Protein AF-A0AA36GSJ5-F1 (afdb_monomer_lite)

Secondary structure (DSSP, 8-state):
--------------------------GGG---EEEEEESSTTSGGGGHHHHHHHHHHHHHHT-EEEEEEGGG-TTT--PPPPSS-PPPGGGGTT-B-TTT-----S--GGGB----SSSPPSS-S-TT-B--SBSS---TTT-BTTB----B-GGGB--HHHHHHHHHHHHHHHHHHHHHHHHHHHHHHHHHT-

Sequence (194 aa):
MENLVRVVEDNQDVGYGGYPGQLLKSHSEQRIAIVVVIMGHKGIGKYQKAMLSISCYAKVQGYDFRVLNTSHYTDRCQQKNGTAWARDNWITNSLWSLKRDFMIHGWKENQLRTYHSIPVPIASKSTAAWYNPLGGSINMSLCTPGNTSWLYDRNLLIAKNDIDRRLQYIAKDAEKRKAAVLRTLQSLRNASDK

pLDDT: mean 81.86, std 21.86, range [24.77, 98.19]

Organism: Cylicocyclus nassatus (NCBI:txid53992)

Structure (mmCIF, N/CA/C/O backbone):
data_AF-A0AA36GSJ5-F1
#
_entry.id   AF-A0AA36GSJ5-F1
#
loop_
_atom_site.group_PDB
_atom_site.id
_atom_site.type_symbol
_atom_site.label_atom_id
_atom_site.label_alt_id
_atom_site.label_comp_id
_atom_site.label_asym_id
_atom_site.label_entity_id
_atom_site.label_seq_id
_atom_site.pdbx_PDB_ins_code
_atom_site.Cartn_x
_atom_site.Cartn_y
_atom_site.Cartn_z
_atom_site.occupancy
_atom_site.B_iso_or_equiv
_atom_site.auth_seq_id
_atom_site.auth_comp_id
_atom_site.auth_asym_id
_atom_site.auth_atom_id
_atom_site.pdbx_PDB_model_num
ATOM 1 N N . MET A 1 1 ? -11.009 -2.805 27.820 1.00 26.48 1 MET A N 1
ATOM 2 C CA . MET A 1 1 ? -10.212 -4.029 28.016 1.00 26.48 1 MET A CA 1
ATOM 3 C C . MET A 1 1 ? -9.550 -4.371 26.701 1.00 26.48 1 MET A C 1
ATOM 5 O O . MET A 1 1 ? -10.179 -4.238 25.660 1.00 26.48 1 MET A O 1
ATOM 9 N N . GLU A 1 2 ? -8.250 -4.604 26.799 1.00 30.83 2 GLU A N 1
ATOM 10 C CA . GLU A 1 2 ? -7.214 -4.518 25.771 1.00 30.83 2 GLU A CA 1
ATOM 11 C C . GLU A 1 2 ? -7.258 -5.643 24.731 1.00 30.83 2 GLU A C 1
ATOM 13 O O . GLU A 1 2 ? -7.888 -6.672 24.957 1.00 30.83 2 GLU A O 1
ATOM 18 N N . ASN A 1 3 ? -6.591 -5.400 23.592 1.00 25.84 3 ASN A N 1
ATOM 19 C CA . ASN A 1 3 ? -5.633 -6.286 22.898 1.00 25.84 3 ASN A CA 1
ATOM 20 C C . ASN A 1 3 ? -5.394 -5.701 21.490 1.00 25.84 3 ASN A C 1
ATOM 22 O O . ASN A 1 3 ? -6.210 -5.852 20.587 1.00 25.84 3 ASN A O 1
ATOM 26 N N . LEU A 1 4 ? -4.459 -4.760 21.326 1.00 27.19 4 LEU A N 1
ATOM 27 C CA . LEU A 1 4 ? -3.048 -4.997 20.973 1.00 27.19 4 LEU A CA 1
ATOM 28 C C . LEU A 1 4 ? -2.843 -6.034 19.847 1.00 27.19 4 LEU A C 1
ATOM 30 O O . LEU A 1 4 ? -2.906 -7.238 20.052 1.00 27.19 4 LEU A O 1
ATOM 34 N N . VAL A 1 5 ? -2.594 -5.489 18.651 1.00 28.27 5 VAL A N 1
ATOM 35 C CA . VAL A 1 5 ? -1.659 -5.925 17.597 1.00 28.27 5 VAL A CA 1
ATOM 36 C C . VAL A 1 5 ? -1.260 -7.411 17.597 1.00 28.27 5 VAL A C 1
ATOM 38 O O . VAL A 1 5 ? -0.395 -7.827 18.360 1.00 28.27 5 VAL A O 1
ATOM 41 N N . ARG A 1 6 ? -1.750 -8.164 16.603 1.00 24.77 6 ARG A N 1
ATOM 42 C CA . ARG A 1 6 ? -1.037 -9.330 16.056 1.00 24.77 6 ARG A CA 1
ATOM 43 C C . ARG A 1 6 ? -0.489 -8.962 14.679 1.00 24.77 6 ARG A C 1
ATOM 45 O O . ARG A 1 6 ? -1.224 -8.923 13.697 1.00 24.77 6 ARG A O 1
ATOM 52 N N . VAL A 1 7 ? 0.803 -8.650 14.628 1.00 26.70 7 VAL A N 1
ATOM 53 C CA . VAL A 1 7 ? 1.598 -8.802 13.406 1.00 26.70 7 VAL A CA 1
ATOM 54 C C . VAL A 1 7 ? 2.008 -10.269 13.394 1.00 26.70 7 VAL A C 1
ATOM 56 O O . VAL A 1 7 ? 2.653 -10.722 14.333 1.00 26.70 7 VAL A O 1
ATOM 59 N N . VAL A 1 8 ? 1.578 -11.020 12.383 1.00 27.16 8 VAL A N 1
ATOM 60 C CA . VAL A 1 8 ? 2.149 -12.341 12.113 1.00 27.16 8 VAL A CA 1
ATOM 61 C C . VAL A 1 8 ? 3.484 -12.072 11.424 1.00 27.16 8 VAL A C 1
ATOM 63 O O . VAL A 1 8 ? 3.517 -11.688 10.257 1.00 27.16 8 VAL A O 1
ATOM 66 N N . GLU A 1 9 ? 4.570 -12.124 12.191 1.00 27.34 9 GLU A N 1
ATOM 67 C CA . GLU A 1 9 ? 5.922 -12.229 11.651 1.00 27.34 9 GLU A CA 1
ATOM 68 C C . GLU A 1 9 ? 6.238 -13.716 11.519 1.00 27.34 9 GLU A C 1
ATOM 70 O O . GLU A 1 9 ? 6.497 -14.381 12.517 1.00 27.34 9 GLU A O 1
ATOM 75 N N . ASP A 1 10 ? 6.214 -14.236 10.295 1.00 31.00 10 ASP A N 1
ATOM 76 C CA . ASP A 1 10 ? 6.870 -15.504 10.000 1.00 31.00 10 ASP A CA 1
ATOM 77 C C . ASP A 1 10 ? 8.347 -15.213 9.728 1.00 31.00 10 ASP A C 1
ATOM 79 O O . ASP A 1 10 ? 8.687 -14.580 8.725 1.00 31.00 10 ASP A O 1
ATOM 83 N N . ASN A 1 11 ? 9.223 -15.633 10.645 1.00 30.31 11 ASN A N 1
ATOM 84 C CA . ASN A 1 11 ? 10.460 -16.330 10.290 1.00 30.31 11 ASN A CA 1
ATOM 85 C C . ASN A 1 11 ? 11.141 -16.981 11.511 1.00 30.31 11 ASN A C 1
ATOM 87 O O . ASN A 1 11 ? 11.663 -16.293 12.384 1.00 30.31 11 ASN A O 1
ATOM 91 N N . GLN A 1 12 ? 11.202 -18.315 11.417 1.00 31.16 12 GLN A N 1
ATOM 92 C CA . GLN A 1 12 ? 12.175 -19.281 11.952 1.00 31.16 12 GLN A CA 1
ATOM 93 C C . GLN A 1 12 ? 12.066 -19.796 13.402 1.00 31.16 12 GLN A C 1
ATOM 95 O O . GLN A 1 12 ? 12.395 -19.120 14.369 1.00 31.16 12 GLN A O 1
ATOM 100 N N . ASP A 1 13 ? 11.661 -21.075 13.465 1.00 32.53 13 ASP A N 1
ATOM 101 C CA . ASP A 1 13 ? 12.167 -22.184 14.291 1.00 32.53 13 ASP A CA 1
ATOM 102 C C . ASP A 1 13 ? 12.804 -21.867 15.652 1.00 32.53 13 ASP A C 1
ATOM 104 O O . ASP A 1 13 ? 13.988 -21.555 15.716 1.00 32.53 13 ASP A O 1
ATOM 108 N N . VAL A 1 14 ? 12.053 -22.131 16.734 1.00 32.34 14 VAL A N 1
ATOM 109 C CA . VAL A 1 14 ? 12.447 -23.050 17.830 1.00 32.34 14 VAL A CA 1
ATOM 110 C C . VAL A 1 14 ? 11.264 -23.361 18.775 1.00 32.34 14 VAL A C 1
ATOM 112 O O . VAL A 1 14 ? 10.757 -22.487 19.466 1.00 32.34 14 VAL A O 1
ATOM 115 N N . GLY A 1 15 ? 10.856 -24.637 18.808 1.00 26.92 15 GLY A N 1
ATOM 116 C CA . GLY A 1 15 ? 10.615 -25.461 20.010 1.00 26.92 15 GLY A CA 1
ATOM 117 C C . GLY A 1 15 ? 9.633 -25.056 21.134 1.00 26.92 15 GLY A C 1
ATOM 118 O O . GLY A 1 15 ? 9.966 -24.250 21.989 1.00 26.92 15 GLY A O 1
ATOM 119 N N . TYR A 1 16 ? 8.559 -25.860 21.239 1.00 28.64 16 TYR A N 1
ATOM 120 C CA . TYR A 1 16 ? 7.824 -26.326 22.443 1.00 28.64 16 TYR A CA 1
ATOM 121 C C . TYR A 1 16 ? 6.938 -25.370 23.278 1.00 28.64 16 TYR A C 1
ATOM 123 O O . TYR A 1 16 ? 7.422 -24.472 23.956 1.00 28.64 16 TYR A O 1
ATOM 131 N N . GLY A 1 17 ? 5.632 -25.705 23.377 1.00 26.34 17 GLY A N 1
ATOM 132 C CA . GLY A 1 17 ? 4.769 -25.262 24.492 1.00 26.34 17 GLY A CA 1
ATOM 133 C C . GLY A 1 17 ? 3.247 -25.151 24.259 1.00 26.34 17 GLY A C 1
ATOM 134 O O . GLY A 1 17 ? 2.710 -24.059 24.350 1.00 26.34 17 GLY A O 1
ATOM 135 N N . GLY A 1 18 ? 2.570 -26.271 23.976 1.00 25.59 18 GLY A N 1
ATOM 136 C CA . GLY A 1 18 ? 1.153 -26.609 24.257 1.00 25.59 18 GLY A CA 1
ATOM 137 C C . GLY A 1 18 ? 0.015 -25.561 24.291 1.00 25.59 18 GLY A C 1
ATOM 138 O O . GLY A 1 18 ? -0.151 -24.855 25.278 1.00 25.59 18 GLY A O 1
ATOM 139 N N . TYR A 1 19 ? -0.916 -25.672 23.329 1.00 30.48 19 TYR A N 1
ATOM 140 C CA . TYR A 1 19 ? -2.375 -25.594 23.556 1.00 30.48 19 TYR A CA 1
ATOM 141 C C . TYR A 1 19 ? -3.082 -26.669 22.698 1.00 30.48 19 TYR A C 1
ATOM 143 O O . TYR A 1 19 ? -2.675 -26.885 21.554 1.00 30.48 19 TYR A O 1
ATOM 151 N N . PRO A 1 20 ? -4.109 -27.370 23.214 1.00 36.66 20 PRO A N 1
ATOM 152 C CA . PRO A 1 20 ? -4.699 -28.524 22.542 1.00 36.66 20 PRO A CA 1
ATOM 153 C C . PRO A 1 20 ? -5.730 -28.121 21.474 1.00 36.66 20 PRO A C 1
ATOM 155 O O . PRO A 1 20 ? -6.649 -27.349 21.736 1.00 36.66 20 PRO A O 1
ATOM 158 N N . GLY A 1 21 ? -5.633 -28.738 20.292 1.00 35.97 21 GLY A N 1
ATOM 159 C CA . GLY A 1 21 ? -6.827 -29.134 19.537 1.00 35.97 21 GLY A CA 1
ATOM 160 C C . GLY A 1 21 ? -7.375 -28.212 18.444 1.00 35.97 21 GLY A C 1
ATOM 161 O O . GLY A 1 21 ? -8.546 -28.355 18.106 1.00 35.97 21 GLY A O 1
ATOM 162 N N . GLN A 1 22 ? -6.579 -27.339 17.820 1.00 34.84 22 GLN A N 1
ATOM 163 C CA . GLN A 1 22 ? -6.891 -26.907 16.451 1.00 34.84 22 GLN A CA 1
ATOM 164 C C . GLN A 1 22 ? -5.869 -27.516 15.504 1.00 34.84 22 GLN A C 1
ATOM 166 O O . GLN A 1 22 ? -4.732 -27.062 15.411 1.00 34.84 22 GLN A O 1
ATOM 171 N N . LEU A 1 23 ? -6.295 -28.579 14.822 1.00 38.75 23 LEU A N 1
ATOM 172 C CA . LEU A 1 23 ? -5.626 -29.093 13.639 1.00 38.75 23 LEU A CA 1
ATOM 173 C C . LEU A 1 23 ? -5.531 -27.912 12.658 1.00 38.75 23 LEU A C 1
ATOM 175 O O . LEU A 1 23 ? -6.527 -27.540 12.032 1.00 38.75 23 LEU A O 1
ATOM 179 N N . LEU A 1 24 ? -4.371 -27.252 12.593 1.00 43.72 24 LEU A N 1
ATOM 180 C CA . LEU A 1 24 ? -4.083 -26.301 11.529 1.00 43.72 24 LEU A CA 1
ATOM 181 C C . LEU A 1 24 ? -4.216 -27.106 10.244 1.00 43.72 24 LEU A C 1
ATOM 183 O O . LEU A 1 24 ? -3.408 -27.998 9.986 1.00 43.72 24 LEU A O 1
ATOM 187 N N . LYS A 1 25 ? -5.294 -26.861 9.489 1.00 37.75 25 LYS A N 1
ATOM 188 C CA . LYS A 1 25 ? -5.431 -27.427 8.150 1.00 37.75 25 LYS A CA 1
ATOM 189 C C . LYS A 1 25 ? -4.124 -27.140 7.433 1.00 37.75 25 LYS A C 1
ATOM 191 O O . LYS A 1 25 ? -3.692 -25.987 7.413 1.00 37.75 25 LYS A O 1
ATOM 196 N N . SER A 1 26 ? -3.504 -28.190 6.901 1.00 46.09 26 SER A N 1
ATOM 197 C CA . SER A 1 26 ? -2.347 -28.056 6.028 1.00 46.09 26 SER A CA 1
ATOM 198 C C . SER A 1 26 ? -2.602 -26.900 5.061 1.00 46.09 26 SER A C 1
ATOM 200 O O . SER A 1 26 ? -3.657 -26.849 4.418 1.00 46.09 26 SER A O 1
ATOM 202 N N . HIS A 1 27 ? -1.650 -25.969 4.964 1.00 53.25 27 HIS A N 1
ATOM 203 C CA . HIS A 1 27 ? -1.712 -24.830 4.043 1.00 53.25 27 HIS A CA 1
ATOM 204 C C . HIS A 1 27 ? -2.000 -25.265 2.590 1.00 53.25 27 HIS A C 1
ATOM 206 O O . HIS A 1 27 ? -2.458 -24.455 1.790 1.00 53.25 27 HIS A O 1
ATOM 212 N N . SER A 1 28 ? -1.795 -26.548 2.261 1.00 54.94 28 SER A N 1
ATOM 213 C CA . SER A 1 28 ? -2.066 -27.143 0.951 1.00 54.94 28 SER A CA 1
ATOM 214 C C . SER A 1 28 ? -3.548 -27.238 0.555 1.00 54.94 28 SER A C 1
ATOM 216 O O . SER A 1 28 ? -3.820 -27.511 -0.609 1.00 54.94 28 SER A O 1
ATOM 218 N N . GLU A 1 29 ? -4.512 -27.037 1.463 1.00 64.12 29 GLU A N 1
ATOM 219 C CA . GLU A 1 29 ? -5.950 -27.191 1.147 1.00 64.12 29 GLU A CA 1
ATOM 220 C C . GLU A 1 29 ? -6.750 -25.879 1.109 1.00 64.12 29 GLU A C 1
ATOM 222 O O . GLU A 1 29 ? -7.908 -25.860 0.680 1.00 64.12 29 GLU A O 1
ATOM 227 N N . GLN A 1 30 ? -6.178 -24.764 1.565 1.00 76.81 30 GLN A N 1
ATOM 228 C CA . GLN A 1 30 ? -6.901 -23.494 1.611 1.00 76.81 30 GLN A CA 1
ATOM 229 C C . GLN A 1 30 ? -6.788 -22.757 0.275 1.00 76.81 30 GLN A C 1
ATOM 231 O O . GLN A 1 30 ? -5.756 -22.181 -0.056 1.00 76.81 30 GLN A O 1
ATOM 236 N N . ARG A 1 31 ? -7.888 -22.724 -0.486 1.00 88.94 31 ARG A N 1
ATOM 237 C CA . ARG A 1 31 ? -8.007 -21.837 -1.650 1.00 88.94 31 ARG A CA 1
ATOM 238 C C . ARG A 1 31 ? -8.187 -20.398 -1.184 1.00 88.94 31 ARG A C 1
ATOM 240 O O . ARG A 1 31 ? -9.201 -20.062 -0.571 1.00 88.94 31 ARG A O 1
ATOM 247 N N . ILE A 1 32 ? -7.206 -19.559 -1.491 1.00 91.94 32 ILE A N 1
ATOM 248 C CA . ILE A 1 32 ? -7.211 -18.134 -1.165 1.00 91.94 32 ILE A CA 1
ATOM 249 C C . ILE A 1 32 ? -7.643 -17.345 -2.402 1.00 91.94 32 ILE A C 1
ATOM 251 O O . ILE A 1 32 ? -7.192 -17.613 -3.517 1.00 91.94 32 ILE A O 1
ATOM 255 N N . ALA A 1 33 ? -8.514 -16.358 -2.193 1.00 93.75 33 ALA A N 1
ATOM 256 C CA . ALA A 1 33 ? -8.934 -15.421 -3.222 1.00 93.75 33 ALA A CA 1
ATOM 257 C C . ALA A 1 33 ? -8.681 -13.978 -2.773 1.00 93.75 33 ALA A C 1
ATOM 259 O O . ALA A 1 33 ? -8.991 -13.612 -1.639 1.00 93.75 33 ALA A O 1
ATOM 260 N N . ILE A 1 34 ? -8.184 -13.142 -3.683 1.00 93.62 34 ILE A N 1
ATOM 261 C CA . ILE A 1 34 ? -8.188 -11.688 -3.538 1.00 93.62 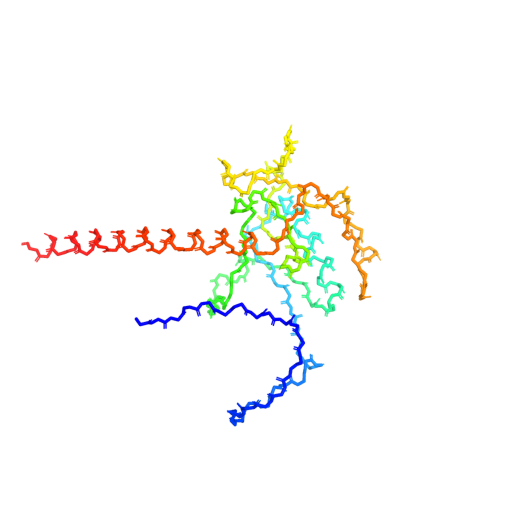34 ILE A CA 1
ATOM 262 C C . ILE A 1 34 ? -9.428 -11.145 -4.249 1.00 93.62 34 ILE A C 1
ATOM 264 O O . ILE A 1 34 ? -9.612 -11.338 -5.453 1.00 93.62 34 ILE A O 1
ATOM 268 N N . VAL A 1 35 ? -10.275 -10.440 -3.502 1.00 90.88 35 VAL A N 1
ATOM 269 C CA . VAL A 1 35 ? -11.494 -9.818 -4.025 1.00 90.88 35 VAL A CA 1
ATOM 270 C C . VAL A 1 35 ? -11.353 -8.302 -3.954 1.00 90.88 35 VAL A C 1
ATOM 272 O O . VAL A 1 35 ? -11.227 -7.739 -2.870 1.00 90.88 35 VAL A O 1
ATOM 275 N N . VAL A 1 36 ? -11.397 -7.633 -5.106 1.00 89.75 36 VAL A N 1
ATOM 276 C CA . VAL A 1 36 ? -11.468 -6.168 -5.191 1.00 89.75 36 VAL A CA 1
ATOM 277 C C . VAL A 1 36 ? -12.903 -5.760 -5.472 1.00 89.75 36 VAL A C 1
ATOM 279 O O . VAL A 1 36 ? -13.501 -6.153 -6.472 1.00 89.75 36 VAL A O 1
ATOM 282 N N . VAL A 1 37 ? -13.454 -4.949 -4.579 1.00 86.00 37 VAL A N 1
ATOM 283 C CA . VAL A 1 37 ? -14.836 -4.487 -4.647 1.00 86.00 37 VAL A CA 1
ATOM 284 C C . VAL A 1 37 ? -14.860 -3.057 -5.185 1.00 86.00 37 VAL A C 1
ATOM 286 O O . VAL A 1 37 ? -14.222 -2.165 -4.628 1.00 86.00 37 VAL A O 1
ATOM 289 N N . ILE A 1 38 ? -15.583 -2.836 -6.280 1.00 84.00 38 ILE A N 1
ATOM 290 C CA . ILE A 1 38 ? -15.726 -1.536 -6.945 1.00 84.00 38 ILE A CA 1
ATOM 291 C C . ILE A 1 38 ? -17.184 -1.089 -6.936 1.00 84.00 38 ILE A C 1
ATOM 293 O O . ILE A 1 38 ? -18.090 -1.913 -6.961 1.00 84.00 38 ILE A O 1
ATOM 297 N N . MET A 1 39 ? -17.416 0.219 -6.944 1.00 76.50 39 MET A N 1
ATOM 298 C CA . MET A 1 39 ? -18.755 0.787 -7.075 1.00 76.50 39 MET A CA 1
ATOM 299 C C . MET A 1 39 ? -18.921 1.384 -8.477 1.00 76.50 39 MET A C 1
ATOM 301 O O . MET A 1 39 ? -18.331 2.419 -8.793 1.00 76.50 39 MET A O 1
ATOM 305 N N . GLY A 1 40 ? -19.709 0.718 -9.324 1.00 71.06 40 GLY A N 1
ATOM 306 C CA . GLY A 1 40 ? -20.002 1.146 -10.695 1.00 71.06 40 GLY A CA 1
ATOM 307 C C . GLY A 1 40 ? -18.837 1.014 -11.692 1.00 71.06 40 GLY A C 1
ATOM 308 O O . GLY A 1 40 ? -17.704 0.679 -11.351 1.00 71.06 40 GLY A O 1
ATOM 309 N N . HIS A 1 41 ? -19.114 1.312 -12.967 1.00 60.75 41 HIS A N 1
ATOM 310 C CA . HIS A 1 41 ? -18.171 1.098 -14.079 1.00 60.75 41 HIS A CA 1
ATOM 311 C C . HIS A 1 41 ? -17.026 2.125 -14.175 1.00 60.75 41 HIS A C 1
ATOM 313 O O . HIS A 1 41 ? -16.003 1.852 -14.798 1.00 60.75 41 HIS A O 1
ATOM 319 N N . LYS A 1 42 ? -17.150 3.309 -13.558 1.00 62.12 42 LYS A N 1
ATOM 320 C CA . LYS A 1 42 ? -16.222 4.444 -13.770 1.00 62.12 42 LYS A CA 1
ATOM 321 C C . LYS A 1 42 ? -14.948 4.409 -12.899 1.00 62.12 42 LYS A C 1
ATOM 323 O O . LYS A 1 42 ? -14.183 5.375 -12.890 1.00 62.12 42 LYS A O 1
ATOM 328 N N . GLY A 1 43 ? -14.736 3.338 -12.130 1.00 65.62 43 GLY A N 1
ATOM 329 C CA . GLY A 1 43 ? -13.693 3.269 -11.099 1.00 65.62 43 GLY A CA 1
ATOM 330 C C . GLY A 1 43 ? -12.362 2.661 -11.544 1.00 65.62 43 GLY A C 1
ATOM 331 O O . GLY A 1 43 ? -11.318 3.205 -11.199 1.00 65.62 43 GLY A O 1
ATOM 332 N N . ILE A 1 44 ? -12.381 1.567 -12.316 1.00 75.81 44 ILE A N 1
ATOM 333 C CA . ILE A 1 44 ? -11.203 0.690 -12.499 1.00 75.81 44 ILE A CA 1
ATOM 334 C C . ILE A 1 44 ? -10.012 1.414 -13.136 1.00 75.81 44 ILE A C 1
ATOM 336 O O . ILE A 1 44 ? -8.887 1.257 -12.666 1.00 75.81 44 ILE A O 1
ATOM 340 N N . GLY A 1 45 ? -10.246 2.242 -14.161 1.00 82.25 45 GLY A N 1
ATOM 341 C CA . GLY A 1 45 ? -9.167 2.935 -14.879 1.00 82.25 45 GLY A CA 1
ATOM 342 C C . GLY A 1 45 ? -8.317 3.845 -13.986 1.00 82.25 45 GLY A C 1
ATOM 343 O O . GLY A 1 45 ? -7.154 4.090 -14.280 1.00 82.25 45 GLY A O 1
ATOM 344 N N . LYS A 1 46 ? -8.861 4.294 -12.848 1.00 87.94 46 LYS A N 1
ATOM 345 C CA . LYS A 1 46 ? -8.129 5.122 -11.882 1.00 87.94 46 LYS A CA 1
ATOM 346 C C . LYS A 1 46 ? -7.137 4.327 -11.041 1.00 87.94 46 LYS A C 1
ATOM 348 O O . LYS A 1 46 ? -6.352 4.956 -10.355 1.00 87.94 46 LYS A O 1
ATOM 353 N N . TYR A 1 47 ? -7.174 2.998 -11.058 1.00 90.94 47 TYR A N 1
ATOM 354 C CA . TYR A 1 47 ? -6.377 2.136 -10.182 1.00 90.94 47 TYR A CA 1
ATOM 355 C C . TYR A 1 47 ? -5.462 1.200 -10.974 1.00 90.94 47 TYR A C 1
ATOM 357 O O . TYR A 1 47 ? -5.117 0.131 -10.483 1.00 90.94 47 TYR A O 1
ATOM 365 N N . GLN A 1 48 ? -5.098 1.554 -12.208 1.00 91.81 48 GLN A N 1
ATOM 366 C CA . GLN A 1 48 ? -4.428 0.645 -13.138 1.00 91.81 48 GLN A CA 1
ATOM 367 C C . GLN A 1 48 ? -3.185 -0.029 -12.532 1.00 91.81 48 GLN A C 1
ATOM 369 O O . GLN A 1 48 ? -3.086 -1.256 -12.564 1.00 91.81 48 GLN A O 1
ATOM 374 N N . LYS A 1 49 ? -2.268 0.734 -11.925 1.00 93.19 49 LYS A N 1
ATOM 375 C CA . LYS A 1 49 ? -1.055 0.195 -11.286 1.00 93.19 49 LYS A CA 1
ATOM 376 C C . LYS A 1 49 ? -1.368 -0.679 -10.076 1.00 93.19 49 LYS A C 1
ATOM 378 O O . LYS A 1 49 ? -0.753 -1.730 -9.926 1.00 93.19 49 LYS A O 1
ATOM 383 N N . ALA A 1 50 ? -2.346 -0.299 -9.254 1.00 93.06 50 ALA A N 1
ATOM 384 C CA . ALA A 1 50 ? -2.787 -1.118 -8.125 1.00 93.06 50 ALA A CA 1
ATOM 385 C C . ALA A 1 50 ? -3.416 -2.441 -8.601 1.00 93.06 50 ALA A C 1
ATOM 387 O O . ALA A 1 50 ? -3.071 -3.509 -8.109 1.00 93.06 50 ALA A O 1
ATOM 388 N N . MET A 1 51 ? -4.274 -2.397 -9.623 1.00 93.44 51 MET A N 1
ATOM 389 C CA . MET A 1 51 ? -4.920 -3.583 -10.190 1.00 93.44 51 MET A CA 1
ATOM 390 C C . MET A 1 51 ? -3.910 -4.535 -10.827 1.00 93.44 51 MET A C 1
ATOM 392 O O . MET A 1 51 ? -3.977 -5.740 -10.586 1.00 93.44 51 MET A O 1
ATOM 396 N N . LEU A 1 52 ? -2.943 -4.012 -11.586 1.00 93.75 52 LEU A N 1
ATOM 397 C CA . LEU A 1 52 ? -1.824 -4.805 -12.098 1.00 93.75 52 LEU A CA 1
ATOM 398 C C . LEU A 1 52 ? -0.989 -5.383 -10.955 1.00 93.75 52 LEU A C 1
ATOM 400 O O . LEU A 1 52 ? -0.568 -6.536 -11.032 1.00 93.75 52 LEU A O 1
ATOM 404 N N . SER A 1 53 ? -0.789 -4.610 -9.882 1.00 95.00 53 SER A N 1
ATOM 405 C CA . SER A 1 53 ? 0.001 -5.067 -8.748 1.00 95.00 53 SER A CA 1
ATOM 406 C C . SER A 1 53 ? -0.640 -6.266 -8.048 1.00 95.00 53 SER A C 1
ATOM 408 O O . SER A 1 53 ? -0.005 -7.306 -7.870 1.00 95.00 53 SER A O 1
ATOM 410 N N . ILE A 1 54 ? -1.934 -6.145 -7.750 1.00 94.62 54 ILE A N 1
ATOM 411 C CA . ILE A 1 54 ? -2.754 -7.199 -7.152 1.00 94.62 54 ILE A CA 1
ATOM 412 C C . ILE A 1 54 ? -2.838 -8.420 -8.075 1.00 94.62 54 ILE A C 1
ATOM 414 O O . ILE A 1 54 ? -2.660 -9.542 -7.611 1.00 94.62 54 ILE A O 1
ATOM 418 N N . SER A 1 55 ? -3.064 -8.214 -9.377 1.00 94.56 55 SER A N 1
ATOM 419 C CA . SER A 1 55 ? -3.167 -9.307 -10.356 1.00 94.56 55 SER A CA 1
ATOM 420 C C . SER A 1 55 ? -1.872 -10.111 -10.441 1.00 94.56 55 SER A C 1
ATOM 422 O O . SER A 1 55 ? -1.901 -11.341 -10.452 1.00 94.56 55 SER A O 1
ATOM 424 N N . CYS A 1 56 ? -0.729 -9.420 -10.493 1.00 95.25 56 CYS A N 1
ATOM 425 C CA . CYS A 1 56 ? 0.578 -10.061 -10.514 1.00 95.25 56 CYS A CA 1
ATOM 426 C C . CYS A 1 56 ? 0.808 -10.856 -9.227 1.00 95.25 56 CYS A C 1
ATOM 428 O O . CYS A 1 56 ? 1.145 -12.034 -9.296 1.00 95.25 56 CYS A O 1
ATOM 430 N N . TYR A 1 57 ? 0.560 -10.246 -8.063 1.00 95.12 57 TYR A N 1
ATOM 431 C CA . TYR A 1 57 ? 0.727 -10.918 -6.778 1.00 95.12 57 TYR A CA 1
ATOM 432 C C . TYR A 1 57 ? -0.172 -12.156 -6.658 1.00 95.12 57 TYR A C 1
ATOM 434 O O . TYR A 1 57 ? 0.322 -13.230 -6.331 1.00 95.12 57 TYR A O 1
ATOM 442 N N . ALA A 1 58 ? -1.457 -12.051 -7.015 1.00 95.25 58 ALA A N 1
ATOM 443 C CA . ALA A 1 58 ? -2.376 -13.187 -7.019 1.00 95.25 58 ALA A CA 1
ATOM 444 C C . ALA A 1 58 ? -1.860 -14.335 -7.898 1.00 95.25 58 ALA A C 1
ATOM 446 O O . ALA A 1 58 ? -1.809 -15.476 -7.448 1.00 95.25 58 ALA A O 1
ATOM 447 N N . LYS A 1 59 ? -1.393 -14.030 -9.116 1.00 94.31 59 LYS A N 1
ATOM 448 C CA . LYS A 1 59 ? -0.837 -15.033 -10.035 1.00 94.31 59 LYS A CA 1
ATOM 449 C C . LYS A 1 59 ? 0.416 -15.712 -9.473 1.00 94.31 59 LYS A C 1
ATOM 451 O O . LYS A 1 59 ? 0.556 -16.923 -9.604 1.00 94.31 59 LYS A O 1
ATOM 456 N N . VAL A 1 60 ? 1.307 -14.952 -8.836 1.00 93.81 60 VAL A N 1
ATOM 457 C CA . VAL A 1 60 ? 2.537 -15.478 -8.214 1.00 93.81 60 VAL A CA 1
ATOM 458 C C . VAL A 1 60 ? 2.222 -16.402 -7.039 1.00 93.81 60 VAL A C 1
ATOM 460 O O . VAL A 1 60 ? 2.896 -17.411 -6.867 1.00 93.81 60 VAL A O 1
ATOM 463 N N . GLN A 1 61 ? 1.191 -16.083 -6.255 1.00 92.88 61 GLN A N 1
ATOM 464 C CA . GLN A 1 61 ? 0.776 -16.889 -5.104 1.00 92.88 61 GLN A CA 1
ATOM 465 C C . GLN A 1 61 ? -0.185 -18.036 -5.464 1.00 92.88 61 GLN A C 1
ATOM 467 O O . GLN A 1 61 ? -0.530 -18.840 -4.605 1.00 92.88 61 GLN A O 1
ATOM 472 N N . GLY A 1 62 ? -0.652 -18.110 -6.715 1.00 92.69 62 GLY A N 1
ATOM 473 C CA . GLY A 1 62 ? -1.688 -19.065 -7.118 1.00 92.69 62 GLY A CA 1
ATOM 474 C C . GLY A 1 62 ? -3.069 -18.765 -6.519 1.00 92.69 62 GLY A C 1
ATOM 475 O O . GLY A 1 62 ? -3.875 -19.676 -6.346 1.00 92.69 62 GLY A O 1
ATOM 476 N N . TYR A 1 63 ? -3.346 -17.505 -6.178 1.00 94.69 63 TYR A N 1
ATOM 477 C CA . TYR A 1 63 ? -4.633 -17.075 -5.632 1.00 94.69 63 TYR A CA 1
ATOM 478 C C . TYR A 1 63 ? -5.648 -16.792 -6.740 1.00 94.69 63 TYR A C 1
ATOM 480 O O . TYR A 1 63 ? -5.310 -16.261 -7.801 1.00 94.69 63 TYR A O 1
ATOM 488 N N . ASP A 1 64 ? -6.923 -17.045 -6.448 1.00 95.19 64 ASP A N 1
ATOM 489 C CA . ASP A 1 64 ? -8.020 -16.549 -7.276 1.00 95.19 64 ASP A CA 1
ATOM 490 C C . ASP A 1 64 ? -8.062 -15.013 -7.202 1.00 95.19 64 ASP A C 1
ATOM 492 O O . ASP A 1 64 ? -7.988 -14.435 -6.120 1.00 95.19 64 ASP A O 1
ATOM 496 N N . PHE A 1 65 ? -8.238 -14.324 -8.331 1.00 93.88 65 PHE A N 1
ATOM 497 C CA . PHE A 1 65 ? -8.431 -12.871 -8.347 1.00 93.88 65 PHE A CA 1
ATOM 498 C C . PHE A 1 65 ? -9.787 -12.505 -8.949 1.00 93.88 65 PHE A C 1
ATOM 500 O O . PHE A 1 65 ? -10.098 -12.879 -10.081 1.00 93.88 65 PHE A O 1
ATOM 507 N N . ARG A 1 66 ? -10.618 -11.782 -8.188 1.00 92.50 66 ARG A N 1
ATOM 508 C CA . ARG A 1 66 ? -11.981 -11.402 -8.590 1.00 92.50 66 ARG A CA 1
ATOM 509 C C . ARG A 1 66 ? -12.207 -9.907 -8.394 1.00 92.50 66 ARG A C 1
ATOM 511 O O . ARG A 1 66 ? -11.881 -9.356 -7.346 1.00 92.50 66 ARG A O 1
ATOM 518 N N . VAL A 1 67 ? -12.838 -9.269 -9.376 1.00 89.19 67 VAL A N 1
ATOM 519 C CA . VAL A 1 67 ? -13.300 -7.878 -9.281 1.00 89.19 67 VAL A CA 1
ATOM 520 C C . VAL A 1 67 ? -14.821 -7.879 -9.284 1.00 89.19 67 VAL A C 1
ATOM 522 O O . VAL A 1 67 ? -15.431 -8.370 -10.231 1.00 89.19 67 VAL A O 1
ATOM 525 N N . LEU A 1 68 ? -15.434 -7.360 -8.223 1.00 87.81 68 LEU A N 1
ATOM 526 C CA . LEU A 1 68 ? -16.884 -7.382 -8.033 1.00 87.81 68 LEU A CA 1
ATOM 527 C C . LEU A 1 68 ? -17.441 -5.963 -8.003 1.00 87.81 68 LEU A C 1
ATOM 529 O O . LEU A 1 68 ? -16.925 -5.112 -7.284 1.00 87.81 68 LEU A O 1
ATOM 533 N N . ASN A 1 69 ? -18.521 -5.720 -8.744 1.00 85.00 69 ASN A N 1
ATOM 534 C CA . ASN A 1 69 ? -19.256 -4.462 -8.675 1.00 85.00 69 ASN A CA 1
ATOM 535 C C . ASN A 1 69 ? -20.333 -4.538 -7.585 1.00 85.00 69 ASN A C 1
ATOM 537 O O . ASN A 1 69 ? -21.236 -5.367 -7.683 1.00 85.00 69 ASN A O 1
ATOM 541 N N . THR A 1 70 ? -20.265 -3.667 -6.575 1.00 79.94 70 THR A N 1
ATOM 542 C CA . THR A 1 70 ? -21.217 -3.634 -5.453 1.00 79.94 70 THR A CA 1
ATOM 543 C C . THR A 1 70 ? -22.656 -3.432 -5.892 1.00 79.94 70 THR A C 1
ATOM 545 O O . THR A 1 70 ? -23.551 -3.937 -5.220 1.00 79.94 70 THR A O 1
ATOM 548 N N . SER A 1 71 ? -22.901 -2.758 -7.023 1.00 82.00 71 SER A N 1
ATOM 549 C CA . SER A 1 71 ? -24.263 -2.536 -7.521 1.00 82.00 71 SER A CA 1
ATOM 550 C C . SER A 1 71 ? -24.994 -3.836 -7.870 1.00 82.00 71 SER A C 1
ATOM 552 O O . SER A 1 71 ? -26.209 -3.826 -7.990 1.00 82.00 71 SER A O 1
ATOM 554 N N . HIS A 1 72 ? -24.278 -4.955 -8.030 1.00 82.12 72 HIS A N 1
ATOM 555 C CA . HIS A 1 72 ? -24.879 -6.269 -8.284 1.00 82.12 72 HIS A CA 1
ATOM 556 C C . HIS A 1 72 ? -25.220 -7.033 -6.991 1.00 82.12 72 HIS A C 1
ATOM 558 O O . HIS A 1 72 ? -25.793 -8.119 -7.054 1.00 82.12 72 HIS A O 1
ATOM 564 N N . TYR A 1 73 ? -24.844 -6.499 -5.823 1.00 79.25 73 TYR A N 1
ATOM 565 C CA . TYR A 1 73 ? -24.921 -7.191 -4.532 1.00 79.25 73 TYR A CA 1
ATOM 566 C C . TYR A 1 73 ? -25.567 -6.346 -3.426 1.00 79.25 73 TYR A C 1
ATOM 568 O O . TYR A 1 73 ? -25.445 -6.695 -2.251 1.00 79.25 73 TYR A O 1
ATOM 576 N N . THR A 1 74 ? -26.258 -5.259 -3.785 1.00 71.19 74 THR A N 1
ATOM 577 C CA . THR A 1 74 ? -26.893 -4.316 -2.844 1.00 71.19 74 THR A CA 1
ATOM 578 C C . THR A 1 74 ? -27.799 -5.007 -1.829 1.00 71.19 74 THR A C 1
ATOM 580 O O . THR A 1 74 ? -27.814 -4.608 -0.670 1.00 71.19 74 THR A O 1
ATOM 583 N N . ASP A 1 75 ? -28.440 -6.108 -2.227 1.00 76.38 75 ASP A N 1
ATOM 584 C CA . ASP A 1 75 ? -29.418 -6.819 -1.396 1.00 76.38 75 ASP A CA 1
ATOM 585 C C . ASP A 1 75 ? -28.867 -8.116 -0.774 1.00 76.38 75 ASP A C 1
ATOM 587 O O . ASP A 1 75 ? -29.623 -8.906 -0.211 1.00 76.38 75 ASP A O 1
ATOM 591 N N . ARG A 1 76 ? -27.557 -8.400 -0.906 1.00 72.75 76 ARG A N 1
ATOM 592 C CA . ARG A 1 76 ? -26.996 -9.738 -0.607 1.00 72.75 76 ARG A CA 1
ATOM 593 C C . ARG A 1 76 ? -25.806 -9.789 0.354 1.00 72.75 76 ARG A C 1
ATOM 595 O O . ARG A 1 76 ? -25.333 -10.885 0.653 1.00 72.75 76 ARG A O 1
ATOM 602 N N . CYS A 1 77 ? -25.290 -8.665 0.850 1.00 67.00 77 CYS A N 1
ATOM 603 C CA . CYS A 1 77 ? -24.032 -8.672 1.608 1.00 67.00 77 CYS A CA 1
ATOM 604 C C . CYS A 1 77 ? -24.207 -8.485 3.126 1.00 67.00 77 CYS A C 1
ATOM 606 O O . CYS A 1 77 ? -24.260 -7.363 3.613 1.00 67.00 77 CYS A O 1
ATOM 608 N N . GLN A 1 78 ? -24.156 -9.589 3.884 1.00 67.06 78 GLN A N 1
ATOM 609 C CA . GLN A 1 78 ? -23.913 -9.608 5.342 1.00 67.06 78 GLN A CA 1
ATOM 610 C C . GLN A 1 78 ? -22.438 -9.928 5.664 1.00 67.06 78 GLN A C 1
ATOM 612 O O . GLN A 1 78 ? -22.132 -10.771 6.510 1.00 67.06 78 GLN A O 1
ATOM 617 N N . GLN A 1 79 ? -21.492 -9.338 4.928 1.00 67.50 79 GLN A N 1
ATOM 618 C CA . GLN A 1 79 ? -20.076 -9.641 5.147 1.00 67.50 79 GLN A CA 1
ATOM 619 C C . GLN A 1 79 ? -19.644 -9.152 6.534 1.00 67.50 79 GLN A C 1
ATOM 621 O O . GLN A 1 79 ? -19.903 -8.009 6.908 1.00 67.50 79 GLN A O 1
ATOM 626 N N . LYS A 1 80 ? -18.975 -10.021 7.301 1.00 69.62 80 LYS A N 1
ATOM 627 C CA . LYS A 1 80 ? -18.311 -9.616 8.545 1.00 69.62 80 LYS A CA 1
ATOM 628 C C . LYS A 1 80 ? -17.163 -8.661 8.213 1.00 69.62 80 LYS A C 1
ATOM 630 O O . LYS A 1 80 ? -16.559 -8.759 7.146 1.00 69.62 80 LYS A O 1
ATOM 635 N N . ASN A 1 81 ? -16.851 -7.768 9.148 1.00 73.19 81 ASN A N 1
ATOM 636 C CA . ASN A 1 81 ? -15.719 -6.855 9.017 1.00 73.19 81 ASN A CA 1
ATOM 637 C C . ASN A 1 81 ? -14.419 -7.627 8.751 1.00 73.19 81 ASN A C 1
ATOM 639 O O . ASN A 1 81 ? -14.218 -8.726 9.275 1.00 73.19 81 ASN A O 1
ATOM 643 N N . GLY A 1 82 ? -13.527 -7.024 7.964 1.00 73.38 82 GLY A N 1
ATOM 644 C CA . GLY A 1 82 ? -12.178 -7.547 7.772 1.00 73.38 82 GLY A CA 1
ATOM 645 C C . GLY A 1 82 ? -11.442 -7.710 9.107 1.00 73.38 82 GLY A C 1
ATOM 646 O O . GLY A 1 82 ? -11.648 -6.941 10.045 1.00 73.38 82 GLY A O 1
ATOM 647 N N . THR A 1 83 ? -10.580 -8.721 9.192 1.00 83.50 83 THR A N 1
ATOM 648 C CA . THR A 1 83 ? -9.792 -9.041 10.398 1.00 83.50 83 THR A CA 1
ATOM 649 C C . THR A 1 83 ? -8.456 -8.301 10.459 1.00 83.50 83 THR A C 1
ATOM 651 O O . THR A 1 83 ? -7.787 -8.316 11.489 1.00 83.50 83 THR A O 1
ATOM 654 N N . ALA A 1 84 ? -8.063 -7.650 9.364 1.00 83.94 84 ALA A N 1
ATOM 655 C CA . ALA A 1 84 ? -6.817 -6.914 9.236 1.00 83.94 84 ALA A CA 1
ATOM 656 C C . ALA A 1 84 ? -6.985 -5.718 8.293 1.00 83.94 84 ALA A C 1
ATOM 658 O O . ALA A 1 84 ? -7.913 -5.658 7.486 1.00 83.94 84 ALA A O 1
ATOM 659 N N . TRP A 1 85 ? -6.048 -4.778 8.395 1.00 82.88 85 TRP A N 1
ATOM 660 C CA . TRP A 1 85 ? -6.015 -3.560 7.596 1.00 82.88 85 TRP A CA 1
ATOM 661 C C . TRP A 1 85 ? -4.763 -3.542 6.733 1.00 82.88 85 TRP A C 1
ATOM 663 O O . TRP A 1 85 ? -3.662 -3.813 7.214 1.00 82.88 85 TRP A O 1
ATOM 673 N N . ALA A 1 86 ? -4.922 -3.161 5.472 1.00 86.94 86 ALA A N 1
ATOM 674 C CA . ALA A 1 86 ? -3.801 -2.820 4.618 1.00 86.94 86 ALA A CA 1
ATOM 675 C C . ALA A 1 86 ? -3.510 -1.318 4.761 1.00 86.94 86 ALA A C 1
ATOM 677 O O . ALA A 1 86 ? -4.425 -0.493 4.770 1.00 86.94 86 ALA A O 1
ATOM 678 N N . ARG A 1 87 ? -2.233 -0.954 4.918 1.00 91.25 87 ARG A N 1
ATOM 679 C CA . ARG A 1 87 ? -1.840 0.449 5.111 1.00 91.25 87 ARG A CA 1
ATOM 680 C C . ARG A 1 87 ? -2.056 1.261 3.833 1.00 91.25 87 ARG A C 1
ATOM 682 O O . ARG A 1 87 ? -1.868 0.754 2.729 1.00 91.25 87 ARG A O 1
ATOM 689 N N . ASP A 1 88 ? -2.387 2.529 4.003 1.00 90.12 88 ASP A N 1
ATOM 690 C CA . ASP A 1 88 ? -2.467 3.510 2.920 1.00 90.12 88 ASP A CA 1
ATOM 691 C C . ASP A 1 88 ? -1.061 4.079 2.594 1.00 90.12 88 ASP A C 1
ATOM 693 O O . ASP A 1 88 ? -0.185 4.092 3.471 1.00 90.12 88 ASP A O 1
ATOM 697 N N . ASN A 1 89 ? -0.807 4.542 1.359 1.00 92.62 89 ASN A N 1
ATOM 698 C CA . ASN A 1 89 ? 0.507 5.075 0.944 1.00 92.62 89 ASN A CA 1
ATOM 699 C C . ASN A 1 89 ? 0.942 6.264 1.791 1.00 92.62 89 ASN A C 1
ATOM 701 O O . ASN A 1 89 ? 2.113 6.368 2.165 1.00 92.62 89 ASN A O 1
ATOM 705 N N . TRP A 1 90 ? 0.021 7.193 2.051 1.00 94.31 90 TRP A N 1
ATOM 706 C CA . TRP A 1 90 ? 0.367 8.501 2.602 1.00 94.31 90 TRP A CA 1
ATOM 707 C C . TRP A 1 90 ? 0.914 8.395 4.028 1.00 94.31 90 TRP A C 1
ATOM 709 O O . TRP A 1 90 ? 1.671 9.262 4.464 1.00 94.31 90 TRP A O 1
ATOM 719 N N . ILE A 1 91 ? 0.600 7.308 4.742 1.00 95.19 91 ILE A N 1
ATOM 720 C CA . ILE A 1 91 ? 1.062 7.083 6.115 1.00 95.19 91 ILE A CA 1
ATOM 721 C C . ILE A 1 91 ? 2.596 7.083 6.190 1.00 95.19 91 ILE A C 1
ATOM 723 O O . ILE A 1 91 ? 3.157 7.649 7.136 1.00 95.19 91 ILE A O 1
ATOM 727 N N . THR A 1 92 ? 3.258 6.503 5.183 1.00 96.56 92 THR A N 1
ATOM 728 C CA . THR A 1 92 ? 4.725 6.430 5.058 1.00 96.56 92 THR A CA 1
ATOM 729 C C . THR A 1 92 ? 5.251 7.170 3.832 1.00 96.56 92 THR A C 1
ATOM 731 O O . THR A 1 92 ? 6.348 6.880 3.362 1.00 96.56 92 THR A O 1
ATOM 734 N N . ASN A 1 93 ? 4.465 8.096 3.275 1.00 96.69 93 ASN A N 1
ATOM 735 C CA . A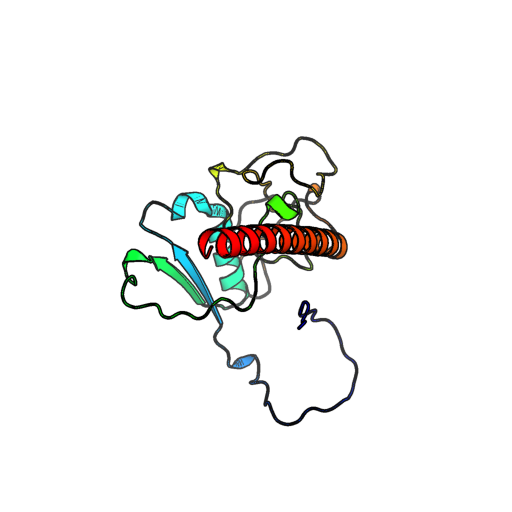SN A 1 93 ? 4.827 8.854 2.078 1.00 96.69 93 ASN A CA 1
ATOM 736 C C . ASN A 1 93 ? 5.249 7.966 0.890 1.00 96.69 93 ASN A C 1
ATOM 738 O O . ASN A 1 93 ? 6.158 8.302 0.138 1.00 96.69 93 ASN A O 1
ATOM 742 N N . SER A 1 94 ? 4.568 6.831 0.710 1.00 96.69 94 SER A N 1
ATOM 743 C CA . SER A 1 94 ? 4.835 5.816 -0.328 1.00 96.69 94 SER A CA 1
ATOM 744 C C . SER A 1 94 ? 6.142 5.036 -0.183 1.00 96.69 94 SER A C 1
ATOM 746 O O . SER A 1 94 ? 6.439 4.212 -1.045 1.00 96.69 94 SER A O 1
ATOM 748 N N . LEU A 1 95 ? 6.891 5.233 0.908 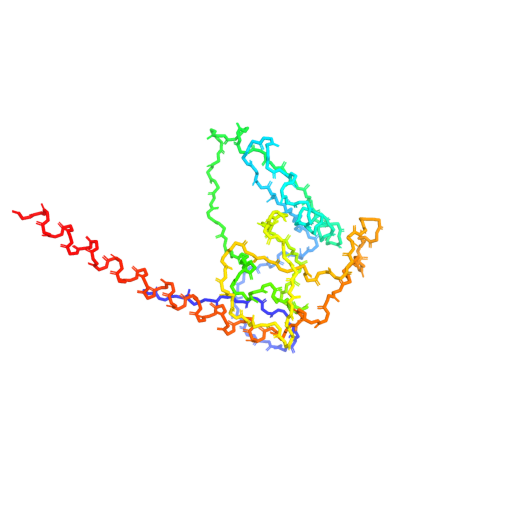1.00 97.44 95 LEU A N 1
ATOM 749 C CA . LEU A 1 95 ? 8.032 4.376 1.219 1.00 97.44 95 LEU A CA 1
ATOM 750 C C . LEU A 1 95 ? 7.574 2.921 1.384 1.00 97.44 95 LEU A C 1
ATOM 752 O O . LEU A 1 95 ? 6.475 2.654 1.895 1.00 97.44 95 LEU A O 1
ATOM 756 N N . TRP A 1 96 ? 8.430 2.001 0.954 1.00 96.81 96 TRP A N 1
ATOM 757 C CA . TRP A 1 96 ? 8.153 0.583 0.774 1.00 96.81 96 TRP A CA 1
ATOM 758 C C . TRP A 1 96 ? 9.183 -0.278 1.499 1.00 96.81 96 TRP A C 1
ATOM 760 O O . TRP A 1 96 ? 10.377 0.011 1.480 1.00 96.81 96 TRP A O 1
ATOM 770 N N . SER A 1 97 ? 8.741 -1.372 2.109 1.00 96.44 97 SER A N 1
ATOM 771 C CA . SER A 1 97 ? 9.626 -2.360 2.712 1.00 96.44 97 SER A CA 1
ATOM 772 C C . SER A 1 97 ? 9.433 -3.723 2.073 1.00 96.44 97 SER A C 1
ATOM 774 O O . SER A 1 97 ? 8.363 -4.318 2.167 1.00 96.44 97 SER A O 1
ATOM 776 N N . LEU A 1 98 ? 10.517 -4.275 1.528 1.00 93.75 98 LEU A N 1
ATOM 777 C CA . LEU A 1 98 ? 10.528 -5.611 0.919 1.00 93.75 98 LEU A CA 1
ATOM 778 C C . LEU A 1 98 ? 10.137 -6.737 1.890 1.00 93.75 98 LEU A C 1
ATOM 780 O O . LEU A 1 98 ? 9.751 -7.811 1.448 1.00 93.75 98 LEU A O 1
ATOM 784 N N . LYS A 1 99 ? 10.251 -6.508 3.206 1.00 94.81 99 LYS A N 1
ATOM 785 C CA . LYS A 1 99 ? 9.903 -7.492 4.244 1.00 94.81 99 LYS A CA 1
ATOM 786 C C . LYS A 1 99 ? 8.461 -7.378 4.745 1.00 94.81 99 LYS A C 1
ATOM 788 O O . LYS A 1 99 ? 8.024 -8.237 5.499 1.00 94.81 99 LYS A O 1
ATOM 793 N N . ARG A 1 100 ? 7.753 -6.294 4.415 1.00 93.00 100 ARG A N 1
ATOM 794 C CA . ARG A 1 100 ? 6.412 -5.997 4.952 1.00 93.00 100 ARG A CA 1
ATOM 795 C C . ARG A 1 100 ? 5.360 -5.871 3.862 1.00 93.00 100 ARG A C 1
ATOM 797 O O . ARG A 1 100 ? 4.219 -6.272 4.060 1.00 93.00 100 ARG A O 1
ATOM 804 N N . ASP A 1 101 ? 5.735 -5.260 2.749 1.00 93.69 101 ASP A N 1
ATOM 805 C CA . ASP A 1 101 ? 4.822 -4.846 1.701 1.00 93.69 101 ASP A CA 1
ATOM 806 C C . ASP A 1 101 ? 4.950 -5.776 0.495 1.00 93.69 101 ASP A C 1
ATOM 808 O O . ASP A 1 101 ? 6.052 -6.141 0.087 1.00 93.69 101 ASP A O 1
ATOM 812 N N . PHE A 1 102 ? 3.809 -6.159 -0.075 1.00 91.31 102 PHE A N 1
ATOM 813 C CA . PHE A 1 102 ? 3.755 -7.212 -1.093 1.00 91.31 102 PHE A CA 1
ATOM 814 C C . PHE A 1 102 ? 2.844 -6.897 -2.290 1.00 91.31 102 PHE A C 1
ATOM 816 O O . PHE A 1 102 ? 2.976 -7.534 -3.333 1.00 91.31 102 PHE A O 1
ATOM 823 N N . MET A 1 103 ? 1.949 -5.907 -2.180 1.00 92.50 103 MET A N 1
ATOM 824 C CA . MET A 1 103 ? 1.120 -5.427 -3.293 1.00 92.50 103 MET A CA 1
ATOM 825 C C . MET A 1 103 ? 0.652 -3.982 -3.079 1.00 92.50 103 MET A C 1
ATOM 827 O O . MET A 1 103 ? 0.435 -3.546 -1.947 1.00 92.50 103 MET A O 1
ATOM 831 N N . ILE A 1 104 ? 0.479 -3.240 -4.171 1.00 92.81 104 ILE A N 1
ATOM 832 C CA . ILE A 1 104 ? -0.101 -1.895 -4.168 1.00 92.81 104 ILE A CA 1
ATOM 833 C C . ILE A 1 104 ? -1.624 -2.033 -4.235 1.00 92.81 104 ILE A C 1
ATOM 835 O O . ILE A 1 104 ? -2.147 -2.598 -5.192 1.00 92.81 104 ILE A O 1
ATOM 839 N N . HIS A 1 105 ? -2.349 -1.491 -3.254 1.00 86.06 105 HIS A N 1
ATOM 840 C CA . HIS A 1 105 ? -3.815 -1.545 -3.208 1.00 86.06 105 HIS A CA 1
ATOM 841 C C . HIS A 1 105 ? -4.410 -0.144 -3.036 1.00 86.06 105 HIS A C 1
ATOM 843 O O . HIS A 1 105 ? -3.904 0.663 -2.265 1.00 86.06 105 HIS A O 1
ATOM 849 N N . GLY A 1 106 ? -5.474 0.164 -3.781 1.00 86.12 106 GLY A N 1
ATOM 850 C CA . GLY A 1 106 ? -6.252 1.395 -3.586 1.00 86.12 106 GLY A CA 1
ATOM 851 C C . GLY A 1 106 ? -5.588 2.716 -4.008 1.00 86.12 106 GLY A C 1
ATOM 852 O O . GLY A 1 106 ? -6.177 3.770 -3.776 1.00 86.12 106 GLY A O 1
ATOM 853 N N . TRP A 1 107 ? -4.413 2.703 -4.645 1.00 91.19 107 TRP A N 1
ATOM 854 C CA . TRP A 1 107 ? -3.713 3.932 -5.051 1.00 91.19 107 TRP A CA 1
ATOM 855 C C . TRP A 1 107 ? -4.206 4.428 -6.415 1.00 91.19 107 TRP A C 1
ATOM 857 O O . TRP A 1 107 ? -4.248 3.661 -7.380 1.00 91.19 107 TRP A O 1
ATOM 867 N N . LYS A 1 108 ? -4.602 5.707 -6.496 1.00 92.00 108 LYS A N 1
ATOM 868 C CA . LYS A 1 108 ? -5.217 6.288 -7.701 1.00 92.00 108 LYS A CA 1
ATOM 869 C C . LYS A 1 108 ? -4.181 6.933 -8.621 1.00 92.00 108 LYS A C 1
ATOM 871 O O . LYS A 1 108 ? -3.396 7.757 -8.166 1.00 92.00 108 LYS A O 1
ATOM 876 N N . GLU A 1 109 ? -4.240 6.675 -9.923 1.00 92.25 109 GLU A N 1
ATOM 877 C CA . GLU A 1 109 ? -3.314 7.228 -10.927 1.00 92.25 109 GLU A CA 1
ATOM 878 C C . GLU A 1 109 ? -3.244 8.763 -10.896 1.00 92.25 109 GLU A C 1
ATOM 880 O O . GLU A 1 109 ? -2.167 9.341 -10.983 1.00 92.25 109 GLU A O 1
ATOM 885 N N . ASN A 1 110 ? -4.368 9.455 -10.682 1.00 93.12 110 ASN A N 1
ATOM 886 C CA . ASN A 1 110 ? -4.390 10.924 -10.633 1.00 93.12 110 ASN A CA 1
ATOM 887 C C . ASN A 1 110 ? -3.707 11.531 -9.387 1.00 93.12 110 ASN A C 1
ATOM 889 O O . ASN A 1 110 ? -3.541 12.749 -9.309 1.00 93.12 110 ASN A O 1
ATOM 893 N N . GLN A 1 111 ? -3.332 10.696 -8.417 1.00 94.44 111 GLN A N 1
ATOM 894 C CA . GLN A 1 111 ? -2.580 11.067 -7.217 1.00 94.44 111 GLN A CA 1
ATOM 895 C C . G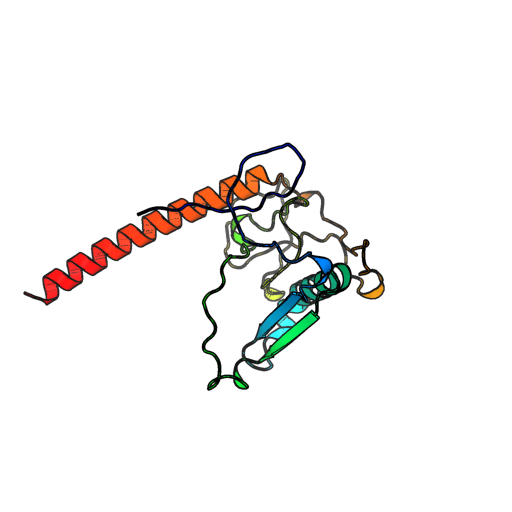LN A 1 111 ? -1.089 10.716 -7.334 1.00 94.44 111 GLN A C 1
ATOM 897 O O . GLN A 1 111 ? -0.326 11.013 -6.414 1.00 94.44 111 GLN A O 1
ATOM 902 N N . LEU A 1 112 ? -0.661 10.100 -8.442 1.00 95.25 112 LEU A N 1
ATOM 903 C CA . LEU A 1 112 ? 0.740 9.781 -8.681 1.00 95.25 112 LEU A CA 1
ATOM 904 C C . LEU A 1 112 ? 1.547 11.073 -8.870 1.00 95.25 112 LEU A C 1
ATOM 906 O O . LEU A 1 112 ? 1.130 12.005 -9.568 1.00 95.25 112 LEU A O 1
ATOM 910 N N . ARG A 1 113 ? 2.706 11.136 -8.218 1.00 96.06 113 ARG A N 1
ATOM 911 C CA . ARG A 1 113 ? 3.639 12.264 -8.242 1.00 96.06 113 ARG A CA 1
ATOM 912 C C . ARG A 1 113 ? 5.067 11.778 -8.462 1.00 96.06 113 ARG A C 1
ATOM 914 O O . ARG A 1 113 ? 5.387 10.613 -8.238 1.00 96.06 113 ARG A O 1
ATOM 921 N N . THR A 1 114 ? 5.926 12.721 -8.829 1.00 95.19 114 THR A N 1
ATOM 922 C CA . THR A 1 114 ? 7.383 12.562 -8.844 1.00 95.19 114 THR A CA 1
ATOM 923 C C . THR A 1 114 ? 7.953 13.239 -7.601 1.00 95.19 114 THR A C 1
ATOM 925 O O . THR A 1 114 ? 7.573 14.369 -7.280 1.00 95.19 114 THR A O 1
ATOM 928 N N . TYR A 1 115 ? 8.841 12.569 -6.872 1.00 95.00 115 TYR A N 1
ATOM 929 C CA . TYR A 1 115 ? 9.581 13.192 -5.773 1.00 95.00 115 TYR A CA 1
ATOM 930 C C . TYR A 1 115 ? 10.803 13.941 -6.325 1.00 95.00 115 TYR A C 1
ATOM 932 O O . TYR A 1 115 ? 11.347 13.565 -7.355 1.00 95.00 115 TYR A O 1
ATOM 940 N N . HIS A 1 116 ? 11.213 15.020 -5.654 1.00 93.94 116 HIS A N 1
ATOM 941 C CA . HIS A 1 116 ? 12.281 15.918 -6.133 1.00 93.94 116 HIS A CA 1
ATOM 942 C C . HIS A 1 116 ? 13.451 16.032 -5.139 1.00 93.94 116 HIS A C 1
ATOM 944 O O . HIS A 1 116 ? 14.384 16.796 -5.353 1.00 93.94 116 HIS A O 1
ATOM 950 N N . SER A 1 117 ? 13.396 15.290 -4.032 1.00 93.69 117 SER A N 1
ATOM 951 C CA . SER A 1 117 ? 14.385 15.331 -2.954 1.00 93.69 117 SER A CA 1
ATOM 952 C C . SER A 1 117 ? 14.598 13.935 -2.386 1.00 93.69 117 SER A C 1
ATOM 954 O O . SER A 1 117 ? 13.618 13.239 -2.102 1.00 93.69 117 SER A O 1
ATOM 956 N N . ILE A 1 118 ? 15.860 13.567 -2.174 1.00 94.44 118 ILE A N 1
ATOM 957 C CA . ILE A 1 118 ? 16.274 12.336 -1.496 1.00 94.44 118 ILE A CA 1
ATOM 958 C C . ILE A 1 118 ? 17.087 12.685 -0.232 1.00 94.44 118 ILE A C 1
ATOM 960 O O . ILE A 1 118 ? 17.864 13.639 -0.277 1.00 94.44 118 ILE A O 1
ATOM 964 N N . PRO A 1 119 ? 16.925 11.952 0.888 1.00 95.50 119 PRO A N 1
ATOM 965 C CA . PRO A 1 119 ? 15.945 10.882 1.091 1.00 95.50 119 PRO A CA 1
ATOM 966 C C . PRO A 1 119 ? 14.503 11.418 1.126 1.00 95.50 119 PRO A C 1
ATOM 968 O O . PRO A 1 119 ? 14.248 12.537 1.574 1.00 95.50 119 PRO A O 1
ATOM 971 N N . VAL A 1 120 ? 13.543 10.616 0.655 1.00 97.00 120 VAL A N 1
ATOM 972 C CA . VAL A 1 120 ? 12.118 10.970 0.736 1.00 97.00 120 VAL A CA 1
ATOM 973 C C . VAL A 1 120 ? 11.672 10.907 2.207 1.00 97.00 120 VAL A C 1
ATOM 975 O O . VAL A 1 120 ? 11.854 9.871 2.848 1.00 97.00 120 VAL A O 1
ATOM 978 N N . PRO A 1 121 ? 11.074 11.972 2.776 1.00 96.50 121 PRO A N 1
ATOM 979 C CA . PRO A 1 121 ? 10.646 11.961 4.175 1.00 96.50 121 PRO A CA 1
ATOM 980 C C . PRO A 1 121 ? 9.561 10.911 4.440 1.00 96.50 121 PRO A C 1
ATOM 982 O O . PRO A 1 121 ? 8.629 10.788 3.650 1.00 96.50 121 PRO A O 1
ATOM 985 N N . ILE A 1 122 ? 9.617 10.223 5.586 1.00 96.50 122 ILE A N 1
ATOM 986 C CA . ILE A 1 122 ? 8.610 9.211 5.965 1.00 96.50 122 ILE A CA 1
ATOM 987 C C . ILE A 1 122 ? 7.224 9.806 6.239 1.00 96.50 122 ILE A C 1
ATOM 989 O O . ILE A 1 122 ? 6.200 9.172 5.990 1.00 96.50 122 ILE A O 1
ATOM 993 N N . ALA A 1 123 ? 7.168 11.028 6.764 1.00 95.31 123 ALA A N 1
ATOM 994 C CA . ALA A 1 123 ? 5.911 11.723 6.984 1.00 95.31 123 ALA A CA 1
ATOM 995 C C . ALA A 1 123 ? 5.480 12.410 5.687 1.00 95.31 123 ALA A C 1
ATOM 997 O O . ALA A 1 123 ? 6.180 13.290 5.183 1.00 95.31 123 ALA A O 1
ATOM 998 N N . SER A 1 124 ? 4.316 12.031 5.159 1.00 94.06 124 SER A N 1
ATOM 999 C CA . SER A 1 124 ? 3.757 12.734 4.009 1.00 94.06 124 SER A CA 1
ATOM 1000 C C . SER A 1 124 ? 3.165 14.083 4.408 1.00 94.06 124 SER A C 1
ATOM 1002 O O . SER A 1 124 ? 2.587 14.232 5.485 1.00 94.06 124 SER A O 1
ATOM 1004 N N . LYS A 1 125 ? 3.275 15.051 3.495 1.00 92.88 125 LYS A N 1
ATOM 1005 C CA . LYS A 1 125 ? 2.591 16.350 3.572 1.00 92.88 125 LYS A CA 1
ATOM 1006 C C . LYS A 1 125 ? 1.187 16.315 2.952 1.00 92.88 125 LYS A C 1
ATOM 1008 O O . LYS A 1 125 ? 0.466 17.299 3.052 1.00 92.88 125 LYS A O 1
ATOM 1013 N N . SER A 1 126 ? 0.806 15.223 2.284 1.00 93.38 126 SER A N 1
ATOM 1014 C CA . SER A 1 126 ? -0.473 15.102 1.580 1.00 93.38 126 SER A CA 1
ATOM 1015 C C . SER A 1 126 ? -1.043 13.694 1.705 1.00 93.38 126 SER A C 1
ATOM 1017 O O . SER A 1 126 ? -0.348 12.708 1.489 1.00 93.38 126 SER A O 1
ATOM 1019 N N . THR A 1 127 ? -2.340 13.597 1.987 1.00 91.88 127 THR A N 1
ATOM 1020 C CA . THR A 1 127 ? -3.084 12.329 1.952 1.00 91.88 127 THR A CA 1
ATOM 1021 C C . THR A 1 127 ? -3.516 11.934 0.536 1.00 91.88 127 THR A C 1
ATOM 1023 O O . THR A 1 127 ? -4.025 10.839 0.325 1.00 91.88 127 THR A O 1
ATOM 1026 N N . ALA A 1 128 ? -3.308 12.813 -0.451 1.00 92.94 128 ALA A N 1
ATOM 1027 C CA . ALA A 1 128 ? -3.745 12.650 -1.836 1.00 92.94 128 ALA A CA 1
ATOM 1028 C C . ALA A 1 128 ? -2.568 12.604 -2.826 1.00 92.94 128 ALA A C 1
ATOM 1030 O O . ALA A 1 128 ? -2.714 13.006 -3.981 1.00 92.94 128 ALA A O 1
ATOM 1031 N N . ALA A 1 129 ? -1.398 12.151 -2.373 1.00 94.50 129 ALA A N 1
ATOM 1032 C CA . ALA A 1 129 ? -0.208 11.998 -3.200 1.00 94.50 129 ALA A CA 1
ATOM 1033 C C . ALA A 1 129 ? 0.492 10.667 -2.917 1.00 94.50 129 ALA A C 1
ATOM 1035 O O . ALA A 1 129 ? 0.594 10.247 -1.761 1.00 94.50 129 ALA A O 1
ATOM 1036 N N . TRP A 1 130 ? 1.015 10.038 -3.968 1.00 95.88 130 TRP A N 1
ATOM 1037 C CA . TRP A 1 130 ? 1.895 8.883 -3.841 1.00 95.88 130 TRP A CA 1
ATOM 1038 C C . TRP A 1 130 ? 3.030 8.892 -4.865 1.00 95.88 130 TRP A C 1
ATOM 1040 O O . TRP A 1 130 ? 2.932 9.530 -5.912 1.00 95.88 130 TRP A O 1
ATOM 1050 N N . TYR A 1 131 ? 4.098 8.166 -4.550 1.00 96.44 131 TYR A N 1
ATOM 1051 C CA . TYR A 1 131 ? 5.245 7.901 -5.416 1.00 96.44 131 TYR A CA 1
ATOM 1052 C C . TYR A 1 131 ? 5.275 6.420 -5.757 1.00 96.44 131 TYR A C 1
ATOM 1054 O O . TYR A 1 131 ? 4.999 5.589 -4.893 1.00 96.44 131 TYR A O 1
ATOM 1062 N N . ASN A 1 132 ? 5.611 6.083 -6.999 1.00 95.38 132 ASN A N 1
ATOM 1063 C CA . ASN A 1 132 ? 5.616 4.695 -7.437 1.00 95.38 132 ASN A CA 1
ATOM 1064 C C . ASN A 1 132 ? 6.839 3.942 -6.885 1.00 95.38 132 ASN A C 1
ATOM 1066 O O . ASN A 1 132 ? 7.943 4.222 -7.344 1.00 95.38 132 ASN A O 1
ATOM 1070 N N . PRO A 1 133 ? 6.674 2.969 -5.964 1.00 95.00 133 PRO A N 1
ATOM 1071 C CA . PRO A 1 133 ? 7.792 2.196 -5.429 1.00 95.00 133 PRO A CA 1
ATOM 1072 C C . PRO A 1 133 ? 8.373 1.233 -6.467 1.00 95.00 133 PRO A C 1
ATOM 1074 O O . PRO A 1 133 ? 9.417 0.635 -6.221 1.00 95.00 133 PRO A O 1
ATOM 1077 N N . LEU A 1 134 ? 7.706 1.060 -7.613 1.00 93.31 134 LEU A N 1
ATOM 1078 C CA . LEU A 1 134 ? 8.200 0.272 -8.730 1.00 93.31 134 LEU A CA 1
ATOM 1079 C C . LEU A 1 134 ? 8.915 1.190 -9.731 1.00 93.31 134 LEU A C 1
ATOM 1081 O O . LEU A 1 134 ? 8.293 2.062 -10.337 1.00 93.31 134 LEU A O 1
ATOM 1085 N N . GLY A 1 135 ? 10.205 0.952 -9.952 1.00 86.19 135 GLY A N 1
ATOM 1086 C CA . GLY A 1 135 ? 11.034 1.618 -10.958 1.00 86.19 135 GLY A CA 1
ATOM 1087 C C . GLY A 1 135 ? 10.742 1.193 -12.404 1.00 86.19 135 GLY A C 1
ATOM 1088 O O . GLY A 1 135 ? 11.361 1.715 -13.324 1.00 86.19 135 GLY A O 1
ATOM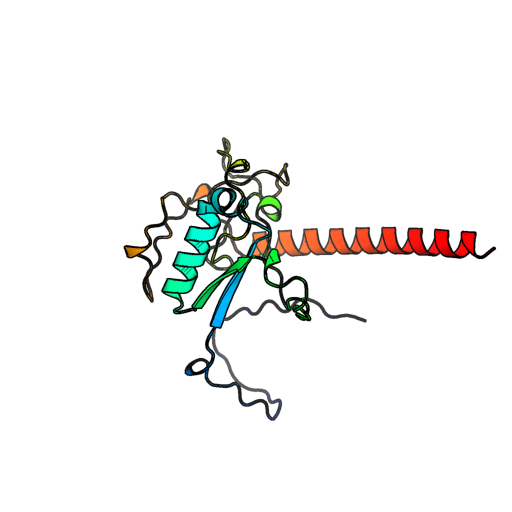 1089 N N . GLY A 1 136 ? 9.807 0.261 -12.628 1.00 87.19 136 GLY A N 1
ATOM 1090 C CA . GLY A 1 136 ? 9.419 -0.219 -13.956 1.00 87.19 136 GLY A CA 1
ATOM 1091 C C . GLY A 1 136 ? 7.945 -0.618 -14.056 1.00 87.19 136 GLY A C 1
ATOM 1092 O O . GLY A 1 136 ? 7.205 -0.631 -13.069 1.00 87.19 136 GLY A O 1
ATOM 1093 N N . SER A 1 137 ? 7.503 -0.936 -15.273 1.00 90.44 137 SER A N 1
ATOM 1094 C CA . SER A 1 137 ? 6.160 -1.462 -15.527 1.00 90.44 137 SER A CA 1
ATOM 1095 C C . SER A 1 137 ? 6.019 -2.912 -15.068 1.00 90.44 137 SER A C 1
ATOM 1097 O O . SER A 1 137 ? 6.951 -3.705 -15.176 1.00 90.44 137 SER A O 1
ATOM 1099 N N . ILE A 1 138 ? 4.814 -3.282 -14.644 1.00 92.62 138 ILE A N 1
ATOM 1100 C CA . ILE A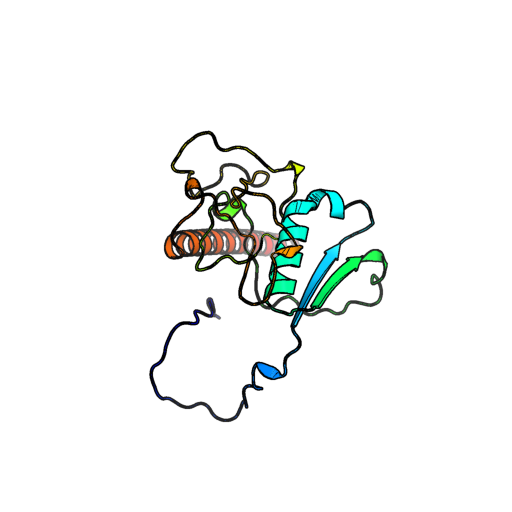 1 138 ? 4.473 -4.654 -14.261 1.00 92.62 138 ILE A CA 1
ATOM 1101 C C . ILE A 1 138 ? 4.237 -5.469 -15.531 1.00 92.62 138 ILE A C 1
ATOM 1103 O O . ILE A 1 138 ? 3.326 -5.158 -16.299 1.00 92.62 138 ILE A O 1
ATOM 1107 N N . ASN A 1 139 ? 5.035 -6.514 -15.745 1.00 92.94 139 ASN A N 1
ATOM 1108 C CA . ASN A 1 139 ? 4.870 -7.422 -16.876 1.00 92.94 139 ASN A CA 1
ATOM 1109 C C . ASN A 1 139 ? 4.161 -8.698 -16.412 1.00 92.94 139 ASN A C 1
ATOM 1111 O O . ASN A 1 139 ? 4.767 -9.573 -15.795 1.00 92.94 139 ASN A O 1
ATOM 1115 N N . MET A 1 140 ? 2.875 -8.815 -16.749 1.00 93.38 140 MET A N 1
ATOM 1116 C CA . MET A 1 140 ? 2.024 -9.937 -16.335 1.00 93.38 140 MET A CA 1
ATOM 1117 C C . MET A 1 140 ? 2.516 -11.307 -16.820 1.00 93.38 140 MET A C 1
ATOM 1119 O O . MET A 1 140 ? 2.222 -12.322 -16.179 1.00 93.38 140 MET A O 1
ATOM 1123 N N . SER A 1 141 ? 3.275 -11.358 -17.916 1.00 92.94 141 SER A N 1
ATOM 1124 C CA . SER A 1 141 ? 3.863 -12.601 -18.425 1.00 92.94 141 SER A CA 1
ATOM 1125 C C . SER A 1 141 ? 4.993 -13.115 -17.531 1.00 92.94 141 SER A C 1
ATOM 1127 O O . SER A 1 141 ? 5.214 -14.319 -17.485 1.00 92.94 141 SER A O 1
ATOM 1129 N N . LEU A 1 142 ? 5.653 -12.231 -16.774 1.00 92.50 142 LEU A N 1
ATOM 1130 C CA . LEU A 1 142 ? 6.731 -12.580 -15.839 1.00 92.50 142 LEU A CA 1
ATOM 1131 C C . LEU A 1 142 ? 6.232 -12.903 -14.424 1.00 92.50 142 LEU A C 1
ATOM 1133 O O . LEU A 1 142 ? 6.994 -13.411 -13.611 1.00 92.50 142 LEU A O 1
ATOM 1137 N N . CYS A 1 143 ? 4.966 -12.610 -14.118 1.00 93.44 143 CYS A N 1
ATOM 1138 C CA . CYS A 1 143 ? 4.352 -12.959 -12.841 1.00 93.44 143 CYS A CA 1
ATOM 1139 C C . CYS A 1 143 ? 4.038 -14.460 -12.830 1.00 93.44 143 CYS A C 1
ATOM 1141 O O . CYS A 1 143 ? 3.015 -14.880 -13.374 1.00 93.44 143 CYS A O 1
ATOM 1143 N N . THR A 1 144 ? 4.919 -15.270 -12.253 1.00 92.75 144 THR A N 1
ATOM 1144 C CA . THR A 1 144 ? 4.774 -16.730 -12.125 1.00 92.75 144 THR A CA 1
ATOM 1145 C C . THR A 1 144 ? 5.146 -17.166 -10.710 1.00 92.75 144 THR A C 1
ATOM 1147 O O . THR A 1 144 ? 5.820 -16.412 -10.011 1.00 92.75 144 THR A O 1
ATOM 1150 N N . PRO A 1 145 ? 4.751 -18.362 -10.245 1.00 89.62 145 PRO A N 1
ATOM 1151 C CA . PRO A 1 145 ? 5.219 -18.865 -8.956 1.00 89.62 145 PRO A CA 1
ATOM 1152 C C . PRO A 1 145 ? 6.745 -18.752 -8.829 1.00 89.62 145 PRO A C 1
ATOM 1154 O O . PRO A 1 145 ? 7.478 -19.150 -9.733 1.00 89.62 145 PRO A O 1
ATOM 1157 N N . GLY A 1 146 ? 7.212 -18.125 -7.746 1.00 82.00 146 GLY A N 1
ATOM 1158 C CA . GLY A 1 146 ? 8.635 -17.859 -7.503 1.00 82.00 146 GLY A CA 1
ATOM 1159 C C . GLY A 1 146 ? 9.249 -16.669 -8.261 1.00 82.00 146 GLY A C 1
ATOM 1160 O O . GLY A 1 146 ? 10.417 -16.371 -8.032 1.00 82.00 146 GLY A O 1
ATOM 1161 N N . ASN A 1 147 ? 8.501 -15.959 -9.116 1.00 85.31 147 ASN A N 1
ATOM 1162 C CA . ASN A 1 147 ? 9.011 -14.808 -9.866 1.00 85.31 147 ASN A CA 1
ATOM 1163 C C . ASN A 1 147 ? 8.009 -13.645 -9.929 1.00 85.31 147 ASN A C 1
ATOM 1165 O O . ASN A 1 147 ? 6.874 -13.790 -10.378 1.00 85.31 147 ASN A O 1
ATOM 1169 N N . THR A 1 148 ? 8.451 -12.455 -9.531 1.00 80.56 148 THR A N 1
ATOM 1170 C CA . THR A 1 148 ? 7.656 -11.223 -9.626 1.00 80.56 148 THR A CA 1
ATOM 1171 C C . THR A 1 148 ? 8.307 -10.267 -10.610 1.00 80.56 148 THR A C 1
ATOM 1173 O O . THR A 1 148 ? 9.527 -10.134 -10.612 1.00 80.56 148 THR A O 1
ATOM 1176 N N . SER A 1 149 ? 7.521 -9.485 -11.349 1.00 83.44 149 SER A N 1
ATOM 1177 C CA . SER A 1 149 ? 8.065 -8.401 -12.176 1.00 83.44 149 SER A CA 1
ATOM 1178 C C . SER A 1 149 ? 8.426 -7.139 -11.366 1.00 83.44 149 SER A C 1
ATOM 1180 O O . SER A 1 149 ? 8.411 -6.037 -11.918 1.00 83.44 149 SER A O 1
ATOM 1182 N N . TRP A 1 150 ? 8.643 -7.246 -10.050 1.00 87.69 150 TRP A N 1
ATOM 1183 C CA . TRP A 1 150 ? 8.923 -6.093 -9.197 1.00 87.69 150 TRP A CA 1
ATOM 1184 C C . TRP A 1 150 ? 10.347 -5.592 -9.411 1.00 87.69 150 TRP A C 1
ATOM 1186 O O . TRP A 1 150 ? 11.308 -6.154 -8.892 1.00 87.69 150 TRP A O 1
ATOM 1196 N N . LEU A 1 151 ? 10.477 -4.482 -10.129 1.00 91.81 151 LEU A N 1
ATOM 1197 C CA . LEU A 1 151 ? 11.681 -3.662 -10.100 1.00 91.81 151 LEU A CA 1
ATOM 1198 C C . LEU A 1 151 ? 11.437 -2.521 -9.118 1.00 91.81 151 LEU A C 1
ATOM 1200 O O . LEU A 1 151 ? 10.628 -1.654 -9.419 1.00 91.81 151 LEU A O 1
ATOM 1204 N N . TYR A 1 152 ? 12.091 -2.518 -7.959 1.00 94.44 152 TYR A N 1
ATOM 1205 C CA . TYR A 1 152 ? 11.860 -1.497 -6.932 1.00 94.44 152 TYR A CA 1
ATOM 1206 C C . TYR A 1 152 ? 12.741 -0.258 -7.115 1.00 94.44 152 TYR A C 1
ATOM 1208 O O . TYR A 1 152 ? 13.933 -0.371 -7.407 1.00 94.44 152 TYR A O 1
ATOM 1216 N N . ASP A 1 153 ? 12.168 0.921 -6.875 1.00 96.06 153 ASP A N 1
ATOM 1217 C CA . ASP A 1 153 ? 12.921 2.166 -6.726 1.00 96.06 153 ASP A CA 1
ATOM 1218 C C . ASP A 1 153 ? 13.650 2.165 -5.373 1.00 96.06 153 ASP A C 1
ATOM 1220 O O . ASP A 1 153 ? 13.028 2.218 -4.309 1.00 96.06 153 ASP A O 1
ATOM 1224 N N . ARG A 1 154 ? 14.987 2.122 -5.415 1.00 95.75 154 ARG A N 1
ATOM 1225 C CA . ARG A 1 154 ? 15.842 2.065 -4.219 1.00 95.75 154 ARG A CA 1
ATOM 1226 C C . ARG A 1 154 ? 15.696 3.292 -3.317 1.00 95.75 154 ARG A C 1
ATOM 1228 O O . ARG A 1 154 ? 15.875 3.151 -2.113 1.00 95.75 154 ARG A O 1
ATOM 1235 N N . ASN A 1 155 ? 15.337 4.457 -3.860 1.00 97.25 155 ASN A N 1
ATOM 1236 C CA . ASN A 1 155 ? 15.142 5.682 -3.072 1.00 97.25 155 ASN A CA 1
ATOM 1237 C C . ASN A 1 155 ? 13.848 5.659 -2.250 1.00 97.25 155 ASN A C 1
ATOM 1239 O O . ASN A 1 155 ? 13.681 6.469 -1.337 1.00 97.25 155 ASN A O 1
ATOM 1243 N N . LEU A 1 156 ? 12.928 4.752 -2.585 1.00 97.44 156 LEU A N 1
ATOM 1244 C CA . LEU A 1 156 ? 11.669 4.559 -1.875 1.00 97.44 156 LEU A CA 1
ATOM 1245 C C . LEU A 1 156 ? 11.703 3.340 -0.949 1.00 97.44 156 LEU A C 1
ATOM 1247 O O . LEU A 1 156 ? 10.703 3.059 -0.289 1.00 97.44 156 LEU A O 1
ATOM 1251 N N . LEU A 1 157 ? 12.831 2.630 -0.861 1.00 97.38 157 LEU A N 1
ATOM 1252 C CA . LEU A 1 157 ? 12.987 1.516 0.066 1.00 97.38 157 LEU A CA 1
ATOM 1253 C C . LEU A 1 157 ? 13.346 2.005 1.469 1.00 97.38 157 LEU A C 1
ATOM 1255 O O . LEU A 1 157 ? 14.221 2.847 1.653 1.00 97.38 157 LEU A O 1
ATOM 1259 N N . ILE A 1 158 ? 12.692 1.423 2.471 1.00 97.81 158 ILE A N 1
ATOM 1260 C CA . ILE A 1 158 ? 12.967 1.678 3.885 1.00 97.81 158 ILE A CA 1
ATOM 1261 C C . ILE A 1 158 ? 12.885 0.383 4.707 1.00 97.81 158 ILE A C 1
ATOM 1263 O O . ILE A 1 158 ? 12.253 -0.609 4.317 1.00 97.81 158 ILE A O 1
ATOM 1267 N N . ALA A 1 159 ? 13.534 0.377 5.872 1.00 98.12 159 ALA A N 1
ATOM 1268 C CA . ALA A 1 159 ? 13.460 -0.739 6.800 1.00 98.12 159 ALA A CA 1
ATOM 1269 C C . ALA A 1 159 ? 12.030 -0.930 7.331 1.00 98.12 159 ALA A C 1
ATOM 1271 O O . ALA A 1 159 ? 11.303 0.024 7.618 1.00 98.12 159 ALA A O 1
ATOM 1272 N N . LYS A 1 160 ? 11.647 -2.197 7.528 1.00 97.75 160 LYS A N 1
ATOM 1273 C CA . LYS A 1 160 ? 10.348 -2.575 8.106 1.00 97.75 160 LYS A CA 1
ATOM 1274 C C . LYS A 1 160 ? 10.094 -1.859 9.437 1.00 97.75 160 LYS A C 1
ATOM 1276 O O . LYS A 1 160 ? 9.017 -1.314 9.640 1.00 97.75 160 LYS A O 1
ATOM 1281 N N . ASN A 1 161 ? 11.103 -1.793 10.305 1.00 98.19 161 ASN A N 1
ATOM 1282 C CA . ASN A 1 161 ? 10.972 -1.205 11.640 1.00 98.19 161 ASN A CA 1
ATOM 1283 C C . ASN A 1 161 ? 10.586 0.283 11.610 1.00 98.19 161 ASN A C 1
ATOM 1285 O O . ASN A 1 161 ? 9.886 0.746 12.510 1.00 98.19 161 ASN A O 1
ATOM 1289 N N . ASP A 1 162 ? 10.993 1.032 10.583 1.00 98.06 162 ASP A N 1
ATOM 1290 C CA . ASP A 1 162 ? 10.630 2.446 10.453 1.00 98.06 162 ASP A CA 1
ATOM 1291 C C . ASP A 1 162 ? 9.173 2.614 10.017 1.00 98.06 162 ASP A C 1
ATOM 1293 O O . ASP A 1 162 ? 8.453 3.457 10.563 1.00 98.06 162 ASP A O 1
ATOM 1297 N N . ILE A 1 163 ? 8.703 1.758 9.099 1.00 97.38 163 ILE A N 1
ATOM 1298 C CA . ILE A 1 163 ? 7.280 1.678 8.742 1.00 97.38 163 ILE A CA 1
ATOM 1299 C C . ILE A 1 163 ? 6.453 1.316 9.976 1.00 97.38 163 ILE A C 1
ATOM 1301 O O . ILE A 1 163 ? 5.459 1.978 10.269 1.00 97.38 163 ILE A O 1
ATOM 1305 N N . ASP A 1 164 ? 6.875 0.309 10.733 1.00 96.69 164 ASP A N 1
ATOM 1306 C CA . ASP A 1 164 ? 6.144 -0.186 11.899 1.00 96.69 164 ASP A CA 1
ATOM 1307 C C . ASP A 1 164 ? 6.035 0.881 12.984 1.00 96.69 164 ASP A C 1
ATOM 1309 O O . ASP A 1 164 ? 4.947 1.128 13.509 1.00 96.69 164 ASP A O 1
ATOM 1313 N N . ARG A 1 165 ? 7.137 1.585 13.259 1.00 97.81 165 ARG A N 1
ATOM 1314 C CA . ARG A 1 165 ? 7.165 2.711 14.195 1.00 97.81 165 ARG A CA 1
ATOM 1315 C C . ARG A 1 165 ? 6.204 3.816 13.760 1.00 97.81 165 ARG A C 1
ATOM 1317 O O . ARG A 1 165 ? 5.463 4.350 14.588 1.00 97.81 165 ARG A O 1
ATOM 1324 N N . ARG A 1 166 ? 6.171 4.142 12.463 1.00 96.94 166 ARG A N 1
ATOM 1325 C CA . ARG A 1 166 ? 5.249 5.142 11.908 1.00 96.94 166 ARG A CA 1
ATOM 1326 C C . ARG A 1 166 ? 3.790 4.705 12.032 1.00 96.94 166 ARG A C 1
ATOM 1328 O O . ARG A 1 166 ? 2.954 5.515 12.428 1.00 96.94 166 ARG A O 1
ATOM 1335 N N . LEU A 1 167 ? 3.485 3.443 11.738 1.00 95.56 167 LEU A N 1
ATOM 1336 C CA . LEU A 1 167 ? 2.134 2.892 11.857 1.00 95.56 167 LEU A CA 1
ATOM 1337 C C . LEU A 1 167 ? 1.654 2.889 13.310 1.00 95.56 167 LEU A C 1
ATOM 1339 O O . LEU A 1 167 ? 0.540 3.330 13.580 1.00 95.56 167 LEU A O 1
ATOM 1343 N N . GLN A 1 168 ? 2.503 2.471 14.251 1.00 96.38 168 GLN A N 1
ATOM 1344 C CA . GLN A 1 168 ? 2.193 2.518 15.681 1.00 96.38 168 GLN A CA 1
ATOM 1345 C C . GLN A 1 168 ? 1.942 3.950 16.161 1.00 96.38 168 GLN A C 1
ATOM 1347 O O . GLN A 1 168 ? 1.006 4.188 16.922 1.00 96.38 168 GLN A O 1
ATOM 1352 N N . TYR A 1 169 ? 2.751 4.910 15.706 1.00 96.44 169 TYR A N 1
ATOM 1353 C CA . TYR A 1 169 ? 2.558 6.322 16.025 1.00 96.44 169 TYR A CA 1
ATOM 1354 C C . TYR A 1 169 ? 1.199 6.841 15.529 1.00 96.44 169 TYR A C 1
ATOM 1356 O O . TYR A 1 169 ? 0.445 7.419 16.310 1.00 96.44 169 TYR A O 1
ATOM 1364 N N . ILE A 1 170 ? 0.855 6.589 14.261 1.00 94.94 170 ILE A N 1
ATOM 1365 C CA . ILE A 1 170 ? -0.423 7.028 13.678 1.00 94.94 170 ILE A CA 1
ATOM 1366 C C . ILE A 1 170 ? -1.615 6.344 14.357 1.00 94.94 170 ILE A C 1
ATOM 1368 O O . ILE A 1 170 ? -2.608 7.008 14.645 1.00 94.94 170 ILE A O 1
ATOM 1372 N N . ALA A 1 171 ? -1.512 5.052 14.674 1.00 94.88 171 ALA A N 1
ATOM 1373 C CA . ALA A 1 171 ? -2.564 4.330 15.387 1.00 94.88 171 ALA A CA 1
ATOM 1374 C C . ALA A 1 171 ? -2.813 4.918 16.788 1.00 94.88 171 ALA A C 1
ATOM 1376 O O . ALA A 1 171 ? -3.960 5.147 17.169 1.00 94.88 171 ALA A O 1
ATOM 1377 N N . LYS A 1 172 ? -1.745 5.233 17.536 1.00 97.06 172 LYS A N 1
ATOM 1378 C CA . LYS A 1 172 ? -1.852 5.885 18.851 1.00 97.06 172 LYS A CA 1
ATOM 1379 C C . LYS A 1 172 ? -2.499 7.270 18.756 1.00 97.06 172 LYS A C 1
ATOM 1381 O O . LYS A 1 172 ? -3.343 7.599 19.588 1.00 97.06 172 LYS A O 1
ATOM 1386 N N . ASP A 1 173 ? -2.135 8.071 17.752 1.00 96.00 173 ASP A N 1
ATOM 1387 C CA . ASP A 1 173 ? -2.753 9.387 17.534 1.00 96.00 173 ASP A CA 1
ATOM 1388 C C . ASP A 1 173 ? -4.246 9.264 17.185 1.00 96.00 173 ASP A C 1
ATOM 1390 O O . ASP A 1 173 ? -5.077 9.988 17.737 1.00 96.00 173 ASP A O 1
ATOM 1394 N N . ALA A 1 174 ? -4.611 8.299 16.335 1.00 94.69 174 ALA A N 1
ATOM 1395 C CA . ALA A 1 174 ? -6.000 8.037 15.968 1.00 94.69 174 ALA A CA 1
ATOM 1396 C C . ALA A 1 174 ? -6.859 7.650 17.185 1.00 94.69 174 ALA A C 1
ATOM 1398 O O . ALA A 1 174 ? -7.933 8.224 17.382 1.00 94.69 174 ALA A O 1
ATOM 1399 N N . GLU A 1 175 ? -6.374 6.749 18.045 1.00 96.88 175 GLU A N 1
ATOM 1400 C CA . GLU A 1 175 ? -7.092 6.364 19.269 1.00 96.88 175 GLU A CA 1
ATOM 1401 C C . GLU A 1 175 ? -7.222 7.535 20.254 1.00 96.88 175 GLU A C 1
ATOM 1403 O O . GLU A 1 175 ? -8.289 7.736 20.841 1.00 96.88 175 GLU A O 1
ATOM 1408 N N . LYS A 1 176 ? -6.191 8.383 20.380 1.00 97.75 176 LYS A N 1
ATOM 1409 C CA . LYS A 1 176 ? -6.265 9.599 21.204 1.00 97.75 176 LYS A CA 1
ATOM 1410 C C . LYS A 1 176 ? -7.355 10.555 20.706 1.00 97.75 176 LYS A C 1
ATOM 1412 O O . LYS A 1 176 ? -8.135 11.068 21.512 1.00 97.75 176 LYS A O 1
ATOM 1417 N N . ARG A 1 177 ? -7.435 10.787 19.390 1.00 97.00 177 ARG A N 1
ATOM 1418 C CA . ARG A 1 177 ? -8.463 11.649 18.777 1.00 97.00 177 ARG A CA 1
ATOM 1419 C C . ARG A 1 177 ? -9.861 11.063 18.934 1.00 97.00 177 ARG A C 1
ATOM 1421 O O . ARG A 1 177 ? -10.774 11.780 19.334 1.00 97.00 177 ARG A O 1
ATOM 1428 N N . LYS A 1 178 ? -10.022 9.762 18.687 1.00 96.88 178 LYS A N 1
ATOM 1429 C CA . LYS A 1 178 ? -11.286 9.044 18.886 1.00 96.88 178 LYS A CA 1
ATOM 1430 C C . LYS A 1 178 ? -11.780 9.174 20.326 1.00 96.88 178 LYS A C 1
ATOM 1432 O O . LYS A 1 178 ? -12.934 9.534 20.538 1.00 96.88 178 LYS A O 1
ATOM 1437 N N . ALA A 1 179 ? -10.911 8.954 21.313 1.00 97.44 179 ALA A N 1
ATOM 1438 C CA . ALA A 1 179 ? -11.262 9.103 22.723 1.00 97.44 179 ALA A CA 1
ATOM 1439 C C . ALA A 1 179 ? -11.684 10.540 23.076 1.00 97.44 179 ALA A C 1
ATOM 1441 O O . ALA A 1 179 ? -12.626 10.736 23.841 1.00 97.44 179 ALA A O 1
ATOM 1442 N N . ALA A 1 180 ? -11.023 11.553 22.506 1.00 97.12 180 ALA A N 1
ATOM 1443 C CA . ALA A 1 180 ? -11.422 12.946 22.690 1.00 97.12 180 ALA A CA 1
ATOM 1444 C C . ALA A 1 180 ? -12.823 13.222 22.121 1.00 97.12 180 ALA A C 1
ATOM 1446 O O . ALA A 1 180 ? -13.656 13.774 22.835 1.00 97.12 180 ALA A O 1
ATOM 1447 N N . VAL A 1 181 ? -13.105 12.771 20.894 1.00 97.31 181 VAL A N 1
ATOM 1448 C CA . VAL A 1 181 ? -14.429 12.923 20.265 1.00 97.31 181 VAL A CA 1
ATOM 1449 C C . VAL A 1 181 ? -15.514 12.208 21.069 1.00 97.31 181 VAL A C 1
ATOM 1451 O O . VAL A 1 181 ? -16.563 12.794 21.322 1.00 97.31 181 VAL A O 1
ATOM 1454 N N . LEU A 1 182 ? -15.266 10.977 21.528 1.00 97.19 182 LEU A N 1
ATOM 1455 C CA . LEU A 1 182 ? -16.238 10.226 22.330 1.00 97.19 182 LEU A CA 1
ATOM 1456 C C . LEU A 1 182 ? -16.577 10.937 23.645 1.00 97.19 182 LEU A C 1
ATOM 1458 O O . LEU A 1 182 ? -17.747 10.980 24.018 1.00 97.19 182 LEU A O 1
ATOM 1462 N N . ARG A 1 183 ? -15.588 11.548 24.312 1.00 96.25 183 ARG A N 1
ATOM 1463 C CA . ARG A 1 183 ? -15.840 12.358 25.516 1.00 96.25 183 ARG A CA 1
ATOM 1464 C C . ARG A 1 183 ? -16.735 13.559 25.218 1.00 96.25 183 ARG A C 1
ATOM 1466 O O . ARG A 1 183 ? -17.687 13.785 25.957 1.00 96.25 183 ARG A O 1
ATOM 1473 N N . THR A 1 184 ? -16.474 14.277 24.125 1.00 96.06 184 THR A N 1
ATOM 1474 C CA . THR A 1 184 ? -17.308 15.411 23.698 1.00 96.06 184 THR A CA 1
ATOM 1475 C C . THR A 1 184 ? -18.737 14.978 23.361 1.00 96.06 184 THR A C 1
ATOM 1477 O O . THR A 1 184 ? -19.695 15.626 23.772 1.00 96.06 184 THR A O 1
ATOM 1480 N N . LEU A 1 185 ? -18.910 13.860 22.651 1.00 96.06 185 LEU A N 1
ATOM 1481 C CA . LEU A 1 185 ? -20.240 13.333 22.326 1.00 96.06 185 LEU A CA 1
ATOM 1482 C C . LEU A 1 185 ? -21.015 12.939 23.588 1.00 96.06 185 LEU A C 1
ATOM 1484 O O . LEU A 1 185 ? -22.206 13.223 23.695 1.00 96.06 185 LEU A O 1
ATOM 1488 N N . GLN A 1 186 ? -20.338 12.335 24.566 1.00 95.50 186 GLN A N 1
ATOM 1489 C CA . GLN A 1 186 ? -20.956 11.959 25.832 1.00 95.50 186 GLN A CA 1
ATOM 1490 C C . GLN A 1 186 ? -21.380 13.184 26.651 1.00 95.50 186 GLN A C 1
ATOM 1492 O O . GLN A 1 186 ? -22.475 13.182 27.211 1.00 95.50 186 GLN A O 1
ATOM 1497 N N . SER A 1 187 ? -20.565 14.246 26.691 1.00 93.88 187 SER A N 1
ATOM 1498 C CA . SER A 1 187 ? -20.952 15.484 27.375 1.00 93.88 187 SER A CA 1
ATOM 1499 C C . SER A 1 187 ? -22.143 16.172 26.710 1.00 93.88 187 SER A C 1
ATOM 1501 O O . SER A 1 187 ? -23.013 16.669 27.417 1.00 93.88 187 SER A O 1
ATOM 1503 N N . LEU A 1 188 ? -22.208 16.170 25.372 1.00 94.38 188 LEU A N 1
ATOM 1504 C CA . LEU A 1 188 ? -23.335 16.747 24.634 1.00 94.38 188 LEU A CA 1
ATOM 1505 C C . LEU A 1 188 ? -24.630 15.974 24.891 1.00 94.38 188 LEU A C 1
ATOM 1507 O O . LEU A 1 188 ? -25.639 16.590 25.212 1.00 94.38 188 LEU A O 1
ATOM 1511 N N . ARG A 1 189 ? -24.589 14.636 24.839 1.00 93.12 189 ARG A N 1
ATOM 1512 C CA . ARG A 1 189 ? -25.757 13.796 25.143 1.00 93.12 189 ARG A CA 1
ATOM 1513 C C . ARG A 1 189 ? -26.304 14.081 26.543 1.00 93.12 189 ARG A C 1
ATOM 1515 O O . ARG A 1 189 ? -27.482 14.363 26.696 1.00 93.12 189 ARG A O 1
ATOM 1522 N N . ASN A 1 190 ? -25.426 14.105 27.545 1.00 91.44 190 ASN A N 1
ATOM 1523 C CA . ASN A 1 190 ? -25.818 14.358 28.933 1.00 91.44 190 ASN A CA 1
ATOM 1524 C C . ASN A 1 190 ? -26.387 15.774 29.165 1.00 91.44 190 ASN A C 1
ATOM 1526 O O . ASN A 1 190 ? -27.063 15.994 30.166 1.00 91.44 190 ASN A O 1
ATOM 1530 N N . ALA A 1 191 ? -26.071 16.740 28.295 1.00 86.00 191 ALA A N 1
ATOM 1531 C CA . ALA A 1 191 ? -26.624 18.091 28.347 1.00 86.00 191 ALA A CA 1
ATOM 1532 C C . ALA A 1 191 ? -27.981 18.209 27.632 1.00 86.00 191 ALA A C 1
ATOM 1534 O O . ALA A 1 191 ? -28.744 19.102 27.969 1.00 86.00 191 ALA A O 1
ATOM 1535 N N . SER A 1 192 ? -28.275 17.334 26.664 1.00 79.56 192 SER A N 1
ATOM 1536 C CA . SER A 1 192 ? -29.570 17.275 25.966 1.00 79.56 192 SER A CA 1
ATOM 1537 C C . SER A 1 192 ? -30.642 16.482 26.721 1.00 79.56 192 SER A C 1
ATOM 1539 O O . SER A 1 192 ? -31.820 16.647 26.434 1.00 79.56 192 SER A O 1
ATOM 1541 N N . ASP A 1 193 ? -30.236 15.637 27.672 1.00 73.88 193 ASP A N 1
ATOM 1542 C CA . ASP A 1 193 ? -31.132 14.857 28.540 1.00 73.88 193 ASP A CA 1
ATOM 1543 C C . ASP A 1 193 ? -31.565 15.628 29.815 1.00 73.88 193 ASP A C 1
ATOM 1545 O O . ASP A 1 193 ? -32.186 15.049 30.710 1.00 73.88 193 ASP A O 1
ATOM 1549 N N . LYS A 1 194 ? -31.208 16.916 29.928 1.00 57.88 194 LYS A N 1
ATOM 1550 C CA . LYS A 1 194 ? -31.627 17.844 30.992 1.00 57.88 194 LYS A CA 1
ATOM 1551 C C . LYS A 1 194 ? -32.530 18.927 30.425 1.00 57.88 194 LYS A C 1
ATOM 1553 O O . LYS A 1 194 ? -33.465 19.312 31.158 1.00 57.88 194 LYS A O 1
#

InterPro domains:
  IPR004988 Protein of unknown function DUF273 [PF03314] (80-116)
  IPR029044 Nucleotide-diphospho-sugar transferases [G3DSA:3.90.550.10] (26-102)

Foldseek 3Di:
DDDDDDDPDDDDDDDDDDDDDDPPPPPVPDAAADEAEAADDPPDVFCVQQVLQVLLLCQQVVHHYYYHHCVVCVPPDPDDDDPDDDDQCQLQQNADEPSPDRGRHDQTPVQEDDDDDPLDGRHHPDSSHHYDQAPDDWDSVQSHHVGGPGHGDPSSYDHPVVSVVSVVVVVVVVVVVVVVVVVVVVVVVVVVVD

Radius of gyration: 20.61 Å; chains: 1; bounding box: 48×47×49 Å